Protein AF-A0A656GNF6-F1 (afdb_monomer_lite)

Foldseek 3Di:
DDDPPDPPVVLLVLLLQLLLCVVPDDLVVSCVVSVHDSVSSVVSVVDDRPDPSPPDPPPPQKFDAQDALVVLLVVQLVQQQDLLGDECVRSVVSLCNHQIWHQDPQDRDTDGNDDPVRVVVSVVSNQVVQVVVVTGGHYDYPQADSVCRPVSVVVVVVVVVVVLVVLLVVLVVVCVLPPPDDSVVSSVLSCCLVDAPPDPDGNVVSVVVVVVVVVVCCPDPVCVVDPDDPVSVVVNVVPPPPDPPDDPPCPVVVVVSD

Sequence (258 aa):
MTTNAINPLADLNLLVQAHAMKNTHSQRQIAASLGVSRQRVAKLLAIDCPVPADTFDDITHEVKPTLSRALGVHRITELATRPQGVKFREYKSVLGDVFGFVRSNDFNGLELNMQEPDHRSIKHDVRRRAVREGKRALFVPDWMDTNQPVECNQAMLEAAQAAFDAIEAAAFAFCDQYPGTQFKSVLREITALAVPGMTPEPTINRCRRNKATAKQLGNSVLYVANGPTALERASQDRIRVKWPETGPVDSELSALCV

Organism: NCBI:txid629261

pLDDT: mean 79.16, std 19.38, range [27.55, 98.06]

Secondary structure (DSSP, 8-state):
-------HHHHHHHHHHHHHTTTTS-HHHHHHHHTS-HHHHHHHHTSPPSS-GGG-----SEEPP-S-HHHHHHHHHHHHTSTT-EEHHHHHHHHHHHH-EEE-SSSSSEEES--HHHHHHHHHHHHHHHHHTT----EE-TTS-SSSHHHHHHHHHHHHHHHHHHHHHHHHHHHHHSTT--HHHHHHHHHHHHSTTSSSS-HHHHHHHHHHHHHHHHT-HHHHHHPPPHHHHHHHHTT-----SS-S-TTTTTTS--

Radius of gyration: 27.79 Å; chains: 1; bounding box: 66×53×69 Å

Structure (mmCIF, N/CA/C/O backbone):
data_AF-A0A656GNF6-F1
#
_entry.id   AF-A0A656GNF6-F1
#
loop_
_atom_site.group_PDB
_atom_site.id
_atom_site.type_symbol
_atom_site.label_atom_id
_atom_site.label_alt_id
_atom_site.label_comp_id
_atom_site.label_asym_id
_atom_site.label_entity_id
_atom_site.label_seq_id
_atom_site.pdbx_PDB_ins_code
_atom_site.Cartn_x
_atom_site.Cartn_y
_atom_site.Cartn_z
_atom_site.occupancy
_atom_site.B_iso_or_equiv
_atom_site.auth_seq_id
_atom_site.auth_comp_id
_atom_site.auth_asym_id
_atom_site.auth_atom_id
_atom_site.pdbx_PDB_model_num
ATOM 1 N N . MET A 1 1 ? 25.847 20.791 32.683 1.00 37.66 1 MET A N 1
ATOM 2 C CA . MET A 1 1 ? 25.360 19.527 32.099 1.00 37.66 1 MET A CA 1
ATOM 3 C C . MET A 1 1 ? 24.019 19.800 31.442 1.00 37.66 1 MET A C 1
ATOM 5 O O . MET A 1 1 ? 23.043 19.979 32.151 1.00 37.66 1 MET A O 1
ATOM 9 N N . THR A 1 2 ? 23.985 19.905 30.115 1.00 27.55 2 THR A N 1
ATOM 10 C CA . THR A 1 2 ? 22.745 19.964 29.327 1.00 27.55 2 THR A CA 1
ATOM 11 C C . THR A 1 2 ? 22.978 19.174 28.045 1.00 27.55 2 THR A C 1
ATOM 13 O O . THR A 1 2 ? 23.636 19.616 27.108 1.00 27.55 2 THR A O 1
ATOM 16 N N . THR A 1 3 ? 22.499 17.938 28.073 1.00 39.31 3 THR A N 1
ATOM 17 C CA . THR A 1 3 ? 22.467 16.976 26.979 1.00 39.31 3 THR A CA 1
ATOM 18 C C . THR A 1 3 ? 21.338 17.339 26.021 1.00 39.31 3 THR A C 1
ATOM 20 O O . THR A 1 3 ? 20.192 16.970 26.250 1.00 39.31 3 THR A O 1
ATOM 23 N N . ASN A 1 4 ? 21.659 18.035 24.932 1.00 34.62 4 ASN A N 1
ATOM 24 C CA . ASN A 1 4 ? 20.836 18.010 23.723 1.00 34.62 4 ASN A CA 1
ATOM 25 C C . ASN A 1 4 ? 21.469 16.994 22.774 1.00 34.62 4 ASN A C 1
ATOM 27 O O . ASN A 1 4 ? 22.224 17.360 21.877 1.00 34.62 4 ASN A O 1
ATOM 31 N N . ALA A 1 5 ? 21.208 15.708 23.018 1.00 40.25 5 ALA A N 1
ATOM 32 C CA . ALA A 1 5 ? 21.497 14.652 22.054 1.00 40.25 5 ALA A CA 1
ATOM 33 C C . ALA A 1 5 ? 20.479 14.768 20.910 1.00 40.25 5 ALA A C 1
ATOM 35 O O . ALA A 1 5 ? 19.479 14.059 20.850 1.00 40.25 5 ALA A O 1
ATOM 36 N N . ILE A 1 6 ? 20.704 15.760 20.052 1.00 51.62 6 ILE A N 1
ATOM 37 C CA . ILE A 1 6 ? 20.025 15.911 18.773 1.00 51.62 6 ILE A CA 1
ATOM 38 C C . ILE A 1 6 ? 20.581 14.793 17.895 1.00 51.62 6 ILE A C 1
ATOM 40 O O . ILE A 1 6 ? 21.792 14.694 17.737 1.00 51.62 6 ILE A O 1
ATOM 44 N N . ASN A 1 7 ? 19.688 13.920 17.431 1.00 54.88 7 ASN A N 1
ATOM 45 C CA . ASN A 1 7 ? 19.895 12.826 16.483 1.00 54.88 7 ASN A CA 1
ATOM 46 C C . ASN A 1 7 ? 21.350 12.693 15.948 1.00 54.88 7 ASN A C 1
ATOM 48 O O . ASN A 1 7 ? 21.746 13.474 15.079 1.00 54.88 7 ASN A O 1
ATOM 52 N N . PRO A 1 8 ? 22.145 11.712 16.422 1.00 60.25 8 PRO A N 1
ATOM 53 C CA . PRO A 1 8 ? 23.569 11.603 16.087 1.00 60.25 8 PRO A CA 1
ATOM 54 C C . PRO A 1 8 ? 23.823 11.430 14.582 1.00 60.25 8 PRO A C 1
ATOM 56 O O . PRO A 1 8 ? 24.864 11.849 14.080 1.00 60.25 8 PRO A O 1
ATOM 59 N N . LEU A 1 9 ? 22.854 10.879 13.844 1.00 58.03 9 LEU A N 1
ATOM 60 C CA . LEU A 1 9 ? 22.913 10.771 12.386 1.00 58.03 9 LEU A CA 1
ATOM 61 C C . LEU A 1 9 ? 22.697 12.126 11.700 1.00 58.03 9 LEU A C 1
ATOM 63 O O . LEU A 1 9 ? 23.332 12.405 10.687 1.00 58.03 9 LEU A O 1
ATOM 67 N N . ALA A 1 10 ? 21.839 12.986 12.256 1.00 60.66 10 ALA A N 1
ATOM 68 C CA . ALA A 1 10 ? 21.626 14.336 11.737 1.00 60.66 10 ALA A CA 1
ATOM 69 C C . ALA A 1 10 ? 22.865 15.220 11.948 1.00 60.66 10 ALA A C 1
ATOM 71 O O . ALA A 1 10 ? 23.256 15.954 11.042 1.00 60.66 10 ALA A O 1
ATOM 72 N N . ASP A 1 11 ? 23.518 15.104 13.108 1.00 72.12 11 ASP A N 1
ATOM 73 C CA . ASP A 1 11 ? 24.760 15.826 13.404 1.00 72.12 11 ASP A CA 1
ATOM 74 C C . ASP A 1 11 ? 25.934 15.346 12.533 1.00 72.12 11 ASP A C 1
ATOM 76 O O . ASP A 1 11 ? 26.710 16.173 12.046 1.00 72.12 11 ASP A O 1
ATOM 80 N N . LEU A 1 12 ? 26.029 14.038 12.262 1.00 74.06 12 LEU A N 1
ATOM 81 C CA . LEU A 1 12 ? 27.006 13.488 11.317 1.00 74.06 12 LEU A CA 1
ATOM 82 C C . LEU A 1 12 ? 26.746 13.976 9.884 1.00 74.06 12 LEU A C 1
ATOM 84 O O . LEU A 1 12 ? 27.680 14.378 9.195 1.00 74.06 12 LEU A O 1
ATOM 88 N N . ASN A 1 13 ? 25.487 13.999 9.443 1.00 75.88 13 ASN A N 1
ATOM 89 C CA . ASN A 1 13 ? 25.123 14.462 8.104 1.00 75.88 13 ASN A CA 1
ATOM 90 C C . ASN A 1 13 ? 25.458 15.955 7.910 1.00 75.88 13 ASN A C 1
ATOM 92 O O . ASN A 1 13 ? 26.059 16.338 6.909 1.00 75.88 13 ASN A O 1
ATOM 96 N N . LEU A 1 14 ? 25.164 16.795 8.909 1.00 81.50 14 LEU A N 1
ATOM 97 C CA . LEU A 1 14 ? 25.537 18.214 8.898 1.00 81.50 14 LEU A CA 1
ATOM 98 C C . LEU A 1 14 ? 27.055 18.423 8.858 1.00 81.50 14 LEU A C 1
ATOM 100 O O . LEU A 1 14 ? 27.531 19.330 8.175 1.00 81.50 14 LEU A O 1
ATOM 104 N N . LEU A 1 15 ? 27.814 17.599 9.585 1.00 82.19 15 LEU A N 1
ATOM 105 C CA . LEU A 1 15 ? 29.273 17.631 9.573 1.00 82.19 15 LEU A CA 1
ATOM 106 C C . LEU A 1 15 ? 29.822 17.302 8.181 1.00 82.19 15 LEU A C 1
ATOM 108 O O . LEU A 1 15 ? 30.631 18.063 7.650 1.00 82.19 15 LEU A O 1
ATOM 112 N N . VAL A 1 16 ? 29.342 16.215 7.574 1.00 77.81 16 VAL A N 1
ATOM 113 C CA . VAL A 1 16 ? 29.770 15.768 6.240 1.00 77.81 16 VAL A CA 1
ATOM 114 C C . VAL A 1 16 ? 29.443 16.823 5.179 1.00 77.81 16 VAL A C 1
ATOM 116 O O . VAL A 1 16 ? 30.327 17.229 4.425 1.00 77.81 16 VAL A O 1
ATOM 119 N N . GLN A 1 17 ? 28.214 17.350 5.162 1.00 78.44 17 GLN A N 1
ATOM 120 C CA . GLN A 1 17 ? 27.810 18.380 4.197 1.00 78.44 17 GLN A CA 1
ATOM 121 C C . GLN A 1 17 ? 28.597 19.691 4.362 1.00 78.44 17 GLN A C 1
ATOM 123 O O . GLN A 1 17 ? 28.954 20.332 3.372 1.00 78.44 17 GLN A O 1
ATOM 128 N N . ALA A 1 18 ? 28.909 20.099 5.599 1.00 83.19 18 ALA A N 1
ATOM 129 C CA . ALA A 1 18 ? 29.723 21.288 5.845 1.00 83.19 18 ALA A CA 1
ATOM 130 C C . ALA A 1 18 ? 31.146 21.137 5.280 1.00 83.19 18 ALA A C 1
ATOM 132 O O . ALA A 1 18 ? 31.663 22.086 4.687 1.00 83.19 18 ALA A O 1
ATOM 133 N N . HIS A 1 19 ? 31.764 19.959 5.425 1.00 82.38 19 HIS A N 1
ATOM 134 C CA . HIS A 1 19 ? 33.093 19.680 4.866 1.00 82.38 19 HIS A CA 1
ATOM 135 C C . HIS A 1 19 ? 33.091 19.573 3.339 1.00 82.38 19 HIS A C 1
ATOM 137 O O . HIS A 1 19 ? 34.007 20.109 2.718 1.00 82.38 19 HIS A O 1
ATOM 143 N N . ALA A 1 20 ? 32.047 19.005 2.727 1.00 79.62 20 ALA A N 1
ATOM 144 C CA . ALA A 1 20 ? 31.902 18.952 1.266 1.00 79.62 20 ALA A CA 1
ATOM 145 C C . ALA A 1 20 ? 31.877 20.355 0.621 1.00 79.62 20 ALA A C 1
ATOM 147 O O . ALA A 1 20 ? 32.445 20.582 -0.445 1.00 79.62 20 ALA A O 1
ATOM 148 N N . MET A 1 21 ? 31.279 21.341 1.299 1.00 79.69 21 MET A N 1
ATOM 149 C CA . MET A 1 21 ? 31.200 22.723 0.808 1.00 79.69 21 MET A CA 1
ATOM 150 C C . MET A 1 21 ? 32.376 23.617 1.231 1.00 79.69 21 MET A C 1
ATOM 152 O O . MET A 1 21 ? 32.468 24.759 0.776 1.00 79.69 21 MET A O 1
ATOM 156 N N . LYS A 1 22 ? 33.286 23.135 2.091 1.00 82.06 22 LYS A N 1
ATOM 157 C CA . LYS A 1 22 ? 34.364 23.937 2.704 1.00 82.06 22 LYS A CA 1
ATOM 158 C C . LYS A 1 22 ? 35.283 24.606 1.678 1.00 82.06 22 LYS A C 1
ATOM 160 O O . LYS A 1 22 ? 35.759 25.712 1.920 1.00 82.06 22 LYS A O 1
ATOM 165 N N . ASN A 1 23 ? 35.523 23.938 0.550 1.00 78.19 23 ASN A N 1
ATOM 166 C CA . ASN A 1 23 ? 36.455 24.397 -0.483 1.00 78.19 23 ASN A CA 1
ATOM 167 C C . ASN A 1 23 ? 35.798 25.318 -1.525 1.00 78.19 23 ASN A C 1
ATOM 169 O O . ASN A 1 23 ? 36.501 25.996 -2.268 1.00 78.19 23 ASN A O 1
ATOM 173 N N . THR A 1 24 ? 34.463 25.355 -1.580 1.00 77.50 24 THR A N 1
ATOM 174 C CA . THR A 1 24 ? 33.696 26.084 -2.605 1.00 77.50 24 THR A CA 1
ATOM 175 C C . THR A 1 24 ? 32.893 27.257 -2.040 1.00 77.50 24 THR A C 1
ATOM 177 O O . THR A 1 24 ? 32.614 28.207 -2.767 1.00 77.50 24 THR A O 1
ATOM 180 N N . HIS A 1 25 ? 32.547 27.237 -0.749 1.00 83.88 25 HIS A N 1
ATOM 181 C CA . HIS A 1 25 ? 31.666 28.221 -0.121 1.00 83.88 25 HIS A CA 1
ATOM 182 C C . HIS A 1 25 ? 32.280 28.833 1.144 1.00 83.88 25 HIS A C 1
ATOM 184 O O . HIS A 1 25 ? 32.940 28.172 1.943 1.00 83.88 25 HIS A O 1
ATOM 190 N N . SER A 1 26 ? 31.994 30.115 1.392 1.00 87.88 26 SER A N 1
ATOM 191 C CA . SER A 1 26 ? 32.311 30.746 2.679 1.00 87.88 26 SER A CA 1
ATOM 192 C C . SER A 1 26 ? 31.427 30.188 3.802 1.00 87.88 26 SER A C 1
ATOM 194 O O . SER A 1 26 ? 30.281 29.802 3.575 1.00 87.88 26 SER A O 1
ATOM 196 N N . GLN A 1 27 ? 31.887 30.244 5.057 1.00 86.00 27 GLN A N 1
ATOM 197 C CA . GLN A 1 27 ? 31.100 29.790 6.221 1.00 86.00 27 GLN A CA 1
ATOM 198 C C . GLN A 1 27 ? 29.699 30.421 6.308 1.00 86.00 27 GLN A C 1
ATOM 200 O O . GLN A 1 27 ? 28.777 29.812 6.844 1.00 86.00 27 GLN A O 1
ATOM 205 N N . ARG A 1 28 ? 29.535 31.652 5.805 1.00 84.44 28 ARG A N 1
ATOM 206 C CA . ARG A 1 28 ? 28.238 32.338 5.755 1.00 84.44 28 ARG A CA 1
ATOM 207 C C . ARG A 1 28 ? 27.313 31.726 4.701 1.00 84.44 28 ARG A C 1
ATOM 209 O O . ARG A 1 28 ? 26.123 31.606 4.962 1.00 84.44 28 ARG A O 1
ATOM 216 N N . GLN A 1 29 ? 27.852 31.345 3.546 1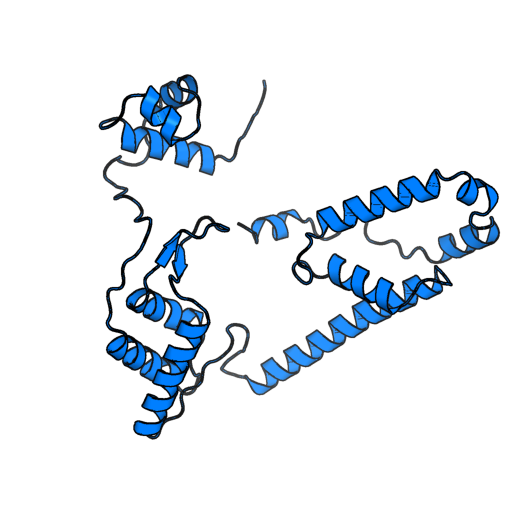.00 82.44 29 GLN A N 1
ATOM 217 C CA . GLN A 1 29 ? 27.095 30.666 2.493 1.00 82.44 29 GLN A CA 1
ATOM 218 C C . GLN A 1 29 ? 26.726 29.241 2.918 1.00 82.44 29 GLN A C 1
ATOM 220 O O . GLN A 1 29 ? 25.571 28.864 2.787 1.00 82.44 29 GLN A O 1
ATOM 225 N N . ILE A 1 30 ? 27.649 28.507 3.549 1.00 84.12 30 ILE A N 1
ATOM 226 C CA . ILE A 1 30 ? 27.382 27.168 4.103 1.00 84.12 30 ILE A CA 1
ATOM 227 C C . ILE A 1 30 ? 26.262 27.219 5.153 1.00 84.12 30 ILE A C 1
ATOM 229 O O . ILE A 1 30 ? 25.345 26.403 5.131 1.00 84.12 30 ILE A O 1
ATOM 233 N N . ALA A 1 31 ? 26.302 28.206 6.054 1.00 85.06 31 ALA A N 1
ATOM 234 C CA . ALA A 1 31 ? 25.268 28.411 7.069 1.00 85.06 31 ALA A CA 1
ATOM 235 C C . ALA A 1 31 ? 23.877 28.642 6.450 1.00 85.06 31 ALA A C 1
ATOM 237 O O . ALA A 1 31 ? 22.889 28.099 6.941 1.00 85.06 31 ALA A O 1
ATOM 238 N N . ALA A 1 32 ? 23.811 29.414 5.360 1.00 84.06 32 ALA A N 1
ATOM 239 C CA . ALA A 1 32 ? 22.572 29.666 4.634 1.00 84.06 32 ALA A CA 1
ATOM 240 C C . ALA A 1 32 ? 22.048 28.405 3.926 1.00 84.06 32 ALA A C 1
ATOM 242 O O . ALA A 1 32 ? 20.865 28.107 4.051 1.00 84.06 32 ALA A O 1
ATOM 243 N N . SER A 1 33 ? 22.919 27.642 3.256 1.00 81.12 33 SER A N 1
ATOM 244 C CA . SER A 1 33 ? 22.539 26.410 2.548 1.00 81.12 33 SER A CA 1
ATOM 245 C C . SER A 1 33 ? 22.070 25.296 3.489 1.00 81.12 33 SER A C 1
ATOM 247 O O . SER A 1 33 ? 21.146 24.562 3.159 1.00 81.12 33 SER A O 1
ATOM 249 N N . LEU A 1 34 ? 22.680 25.181 4.673 1.00 81.25 34 LEU A N 1
ATOM 250 C CA . LEU A 1 34 ? 22.360 24.143 5.662 1.00 81.25 34 LEU A CA 1
ATOM 251 C C . LEU A 1 34 ? 21.276 24.552 6.671 1.00 81.25 34 LEU A C 1
ATOM 253 O O . LEU A 1 34 ? 20.891 23.741 7.510 1.00 81.25 34 LEU A O 1
ATOM 257 N N . GLY A 1 35 ? 20.818 25.808 6.654 1.00 83.62 35 GLY A N 1
ATOM 258 C CA . GLY A 1 35 ? 19.839 26.312 7.623 1.00 83.62 35 GLY A CA 1
ATOM 259 C C . GLY A 1 35 ? 20.343 26.331 9.075 1.00 83.62 35 GLY A C 1
ATOM 260 O O . GLY A 1 35 ? 19.543 26.257 10.007 1.00 83.62 35 GLY A O 1
ATOM 261 N N . VAL A 1 36 ? 21.661 26.425 9.294 1.00 86.81 36 VAL A N 1
ATOM 262 C CA . VAL A 1 36 ? 22.286 26.424 10.632 1.00 86.81 36 VAL A CA 1
ATOM 263 C C . VAL A 1 36 ? 23.047 27.719 10.911 1.00 86.81 36 VAL A C 1
ATOM 265 O O . VAL A 1 36 ? 23.397 28.476 10.011 1.00 86.81 36 VAL A O 1
ATOM 268 N N . SER A 1 37 ? 23.345 27.998 12.183 1.00 86.94 37 SER A N 1
ATOM 269 C CA . SER A 1 37 ? 24.097 29.203 12.545 1.00 86.94 37 SER A CA 1
ATOM 270 C C . SER A 1 37 ? 25.559 29.133 12.084 1.00 86.94 37 SER A C 1
ATOM 272 O O . SER A 1 37 ? 26.197 28.079 12.112 1.00 86.94 37 SER A O 1
ATOM 274 N N . ARG A 1 38 ? 26.151 30.287 11.749 1.00 86.44 38 ARG A N 1
ATOM 275 C CA . ARG A 1 38 ? 27.577 30.386 11.379 1.00 86.44 38 ARG A CA 1
ATOM 276 C C . ARG A 1 38 ? 28.508 29.815 12.457 1.00 86.44 38 ARG A C 1
ATOM 278 O O . ARG A 1 38 ? 29.514 29.190 12.136 1.00 86.44 38 ARG A O 1
ATOM 285 N N . GLN A 1 39 ? 28.166 30.001 13.734 1.00 84.75 39 GLN A N 1
ATOM 286 C CA . GLN A 1 39 ? 28.922 29.432 14.854 1.00 84.75 39 GLN A CA 1
ATOM 287 C C . GLN A 1 39 ? 28.864 27.898 14.874 1.00 84.75 39 GLN A C 1
ATOM 289 O O . GLN A 1 39 ? 29.851 27.260 15.233 1.00 84.75 39 GLN A O 1
ATOM 294 N N . ARG A 1 40 ? 27.736 27.294 14.473 1.00 83.12 40 ARG A N 1
ATOM 295 C CA . ARG A 1 40 ? 27.612 25.836 14.345 1.00 83.12 40 ARG A CA 1
ATOM 296 C C . ARG A 1 40 ? 28.468 25.316 13.193 1.00 83.12 40 ARG A C 1
ATOM 298 O O . ARG A 1 40 ? 29.200 24.361 13.409 1.00 83.12 40 ARG A O 1
ATOM 305 N N . VAL A 1 41 ? 28.475 25.990 12.041 1.00 85.31 41 VAL A N 1
ATOM 306 C CA . VAL A 1 41 ? 29.365 25.648 10.911 1.00 85.31 41 VAL A CA 1
ATOM 307 C C . VAL A 1 41 ? 30.837 25.708 11.319 1.00 85.31 41 VAL A C 1
ATOM 309 O O . VAL A 1 41 ? 31.585 24.779 11.039 1.00 85.31 41 VAL A O 1
ATOM 312 N N . ALA A 1 42 ? 31.256 26.756 12.037 1.00 86.19 42 ALA A N 1
ATOM 313 C CA . ALA A 1 42 ? 32.634 26.874 12.518 1.00 86.19 42 ALA A CA 1
ATOM 314 C C . ALA A 1 42 ? 33.035 25.712 13.445 1.00 86.19 42 ALA A C 1
ATOM 316 O O . ALA A 1 42 ? 34.150 25.211 13.345 1.00 86.19 42 ALA A O 1
ATOM 317 N N . LYS A 1 43 ? 32.116 25.250 14.306 1.00 87.00 43 LYS A N 1
ATOM 318 C CA . LYS A 1 43 ? 32.334 24.067 15.152 1.00 87.00 43 LYS A CA 1
ATOM 319 C C . LYS A 1 43 ? 32.414 22.773 14.339 1.00 87.00 43 LYS A C 1
ATOM 321 O O . LYS A 1 43 ? 33.243 21.936 14.658 1.00 87.00 43 LYS A O 1
ATOM 326 N N . LEU A 1 44 ? 31.586 22.615 13.305 1.00 84.19 44 LEU A N 1
ATOM 327 C CA . LEU A 1 44 ? 31.584 21.424 12.445 1.00 84.19 44 LEU A CA 1
ATOM 328 C C . LEU A 1 44 ? 32.866 21.318 11.607 1.00 84.19 44 LEU A C 1
ATOM 330 O O . LEU A 1 44 ? 33.449 20.246 11.519 1.00 84.19 44 LEU A O 1
ATOM 334 N N . LEU A 1 45 ? 33.350 22.436 11.058 1.00 84.75 45 LEU A N 1
ATOM 335 C CA . LEU A 1 45 ? 34.583 22.481 10.259 1.00 84.75 45 LEU A CA 1
ATOM 336 C C . LEU A 1 45 ? 35.870 22.313 11.081 1.00 84.75 45 LEU A C 1
ATOM 338 O O . LEU A 1 45 ? 36.928 22.082 10.497 1.00 84.75 45 LEU A O 1
ATOM 342 N N . ALA A 1 46 ? 35.788 22.475 12.405 1.00 85.19 46 ALA A N 1
ATOM 343 C CA . ALA A 1 46 ? 36.893 22.244 13.332 1.00 85.19 46 ALA A CA 1
ATOM 344 C C . ALA A 1 46 ? 37.044 20.765 13.728 1.00 85.19 46 ALA A C 1
ATOM 346 O O . ALA A 1 46 ? 38.065 20.394 14.296 1.00 85.19 46 ALA A O 1
ATOM 347 N N . ILE A 1 47 ? 36.027 19.941 13.462 1.00 83.75 47 ILE A N 1
ATOM 348 C CA . ILE A 1 47 ? 36.061 18.495 13.680 1.00 83.75 47 ILE A CA 1
ATOM 349 C C . ILE A 1 47 ? 36.525 17.852 12.374 1.00 83.75 47 ILE A C 1
ATOM 351 O O . ILE A 1 47 ? 35.981 18.181 11.322 1.00 83.75 47 ILE A O 1
ATOM 355 N N . ASP A 1 48 ? 37.496 16.943 12.422 1.00 75.69 48 ASP A N 1
ATOM 356 C CA . ASP A 1 48 ? 37.925 16.208 11.230 1.00 75.69 48 ASP A CA 1
ATOM 357 C C . ASP A 1 48 ? 36.791 15.326 10.697 1.00 75.69 48 ASP A C 1
ATOM 359 O O . ASP A 1 48 ? 36.104 14.633 11.453 1.00 75.69 48 ASP A O 1
ATOM 363 N N . CYS A 1 49 ? 36.568 15.373 9.381 1.00 68.12 49 CYS A N 1
ATOM 364 C CA . CYS A 1 49 ? 35.521 14.579 8.754 1.00 68.12 49 CYS A CA 1
ATOM 365 C C . CYS A 1 49 ? 35.943 13.104 8.711 1.00 68.12 49 CYS A C 1
ATOM 367 O O . CYS A 1 49 ? 36.976 12.798 8.115 1.00 68.12 49 CYS A O 1
ATOM 369 N N . PRO A 1 50 ? 35.157 12.172 9.286 1.00 67.94 50 PRO A N 1
ATOM 370 C CA . PRO A 1 50 ? 35.490 10.747 9.276 1.00 67.94 50 PRO A CA 1
ATOM 371 C C . PRO A 1 50 ? 35.352 10.109 7.883 1.00 67.94 50 PRO A C 1
ATOM 373 O O . PRO A 1 50 ? 35.683 8.938 7.717 1.00 67.94 50 PRO A O 1
ATOM 376 N N . VAL A 1 51 ? 34.859 10.859 6.889 1.00 62.56 51 VAL A N 1
ATOM 377 C CA . VAL A 1 51 ? 34.682 10.413 5.504 1.00 62.56 51 VAL A CA 1
ATOM 378 C C . VAL A 1 51 ? 35.392 11.401 4.565 1.00 62.56 51 VAL A C 1
ATOM 380 O O . VAL A 1 51 ? 35.218 12.610 4.749 1.00 62.56 51 VAL A O 1
ATOM 383 N N . PRO A 1 52 ? 36.185 10.944 3.575 1.00 58.75 52 PRO A N 1
ATOM 384 C CA . PRO A 1 52 ? 36.853 11.837 2.630 1.00 58.75 52 PRO A CA 1
ATOM 385 C C . PRO A 1 52 ? 35.827 12.698 1.881 1.00 58.75 52 PRO A C 1
ATOM 387 O O . PRO A 1 52 ? 34.813 12.180 1.404 1.00 58.75 52 PRO A O 1
ATOM 390 N N . ALA A 1 53 ? 36.086 14.005 1.773 1.00 50.22 53 ALA A N 1
ATOM 391 C CA . ALA A 1 53 ? 35.173 14.971 1.146 1.00 50.22 53 ALA A CA 1
ATOM 392 C C . ALA A 1 53 ? 34.872 14.648 -0.332 1.00 50.22 53 ALA A C 1
ATOM 394 O O . ALA A 1 53 ? 33.825 15.037 -0.838 1.00 50.22 53 ALA A O 1
ATOM 395 N N . ASP A 1 54 ? 35.745 13.871 -0.975 1.00 49.81 54 ASP A N 1
ATOM 396 C CA . ASP A 1 54 ? 35.666 13.501 -2.391 1.00 49.81 54 ASP A CA 1
ATOM 397 C C . ASP A 1 54 ? 34.846 12.214 -2.636 1.00 49.81 54 ASP A C 1
ATOM 399 O O . ASP A 1 54 ? 34.740 11.752 -3.766 1.00 49.81 54 ASP A O 1
ATOM 403 N N . THR A 1 55 ? 34.285 11.599 -1.584 1.00 46.12 55 THR A N 1
ATOM 404 C CA . THR A 1 55 ? 33.570 10.303 -1.685 1.00 46.12 55 THR A CA 1
ATOM 405 C C . THR A 1 55 ? 32.062 10.438 -1.884 1.00 46.12 55 THR A C 1
ATOM 407 O O . THR A 1 55 ? 31.381 9.438 -2.099 1.00 46.12 55 THR A O 1
ATOM 410 N N . PHE A 1 56 ? 31.527 11.654 -1.798 1.00 46.78 56 PHE A N 1
ATOM 411 C CA . PHE A 1 56 ? 30.134 11.929 -2.121 1.00 46.78 56 PHE A CA 1
ATOM 412 C C . PHE A 1 56 ? 30.109 12.841 -3.336 1.00 46.78 56 PHE A C 1
ATOM 414 O O . PHE A 1 56 ? 29.954 14.055 -3.211 1.00 46.78 56 PHE A O 1
ATOM 421 N N . ASP A 1 57 ? 30.249 12.230 -4.515 1.00 42.12 57 ASP A N 1
ATOM 422 C CA . ASP A 1 57 ? 29.542 12.753 -5.677 1.00 42.12 57 ASP A CA 1
ATOM 423 C C . ASP A 1 57 ? 28.117 13.040 -5.210 1.00 42.12 57 ASP A C 1
ATOM 425 O O . ASP A 1 57 ? 27.467 12.169 -4.621 1.00 42.12 57 ASP A O 1
ATOM 429 N N . ASP A 1 58 ? 27.723 14.300 -5.375 1.00 44.94 58 ASP A N 1
ATOM 430 C CA . ASP A 1 58 ? 26.386 14.845 -5.188 1.00 44.94 58 ASP A CA 1
ATOM 431 C C . ASP A 1 58 ? 25.373 13.704 -5.319 1.00 44.94 58 ASP A C 1
ATOM 433 O O . ASP A 1 58 ? 25.241 13.148 -6.413 1.00 44.94 58 ASP A O 1
ATOM 437 N N . ILE A 1 59 ? 24.760 13.249 -4.209 1.00 48.56 59 ILE A N 1
ATOM 438 C CA . ILE A 1 59 ? 23.735 12.198 -4.276 1.00 48.56 59 ILE A CA 1
ATOM 439 C C . ILE A 1 59 ? 22.676 12.794 -5.178 1.00 48.56 59 ILE A C 1
ATOM 441 O O . ILE A 1 59 ? 21.921 13.668 -4.751 1.00 48.56 59 ILE A O 1
ATOM 445 N N . THR A 1 60 ? 22.715 12.390 -6.445 1.00 52.56 60 THR A N 1
ATOM 446 C CA . THR A 1 60 ? 22.043 13.096 -7.519 1.00 52.56 60 THR A CA 1
ATOM 447 C C . THR A 1 60 ? 20.597 13.233 -7.104 1.00 52.56 60 THR A C 1
ATOM 449 O O . THR A 1 60 ? 19.928 12.225 -6.867 1.00 52.56 60 THR A O 1
ATOM 452 N N . HIS A 1 61 ? 20.135 14.478 -6.979 1.00 61.59 61 HIS A N 1
ATOM 453 C CA . HIS A 1 61 ? 18.764 14.797 -6.584 1.00 61.59 61 HIS A CA 1
ATOM 454 C C . HIS A 1 61 ? 17.725 14.071 -7.452 1.00 61.59 61 HIS A C 1
ATOM 456 O O . HIS A 1 61 ? 16.580 13.892 -7.037 1.00 61.59 61 HIS A O 1
ATOM 462 N N . GLU A 1 62 ? 18.150 13.635 -8.640 1.00 71.06 62 GLU A N 1
ATOM 463 C CA . GLU A 1 62 ? 17.368 12.911 -9.617 1.00 71.06 62 GLU A CA 1
ATOM 464 C C . GLU A 1 62 ? 18.241 11.862 -10.317 1.00 71.06 62 GLU A C 1
ATOM 466 O O . GLU A 1 62 ? 19.349 12.153 -10.772 1.00 71.06 62 GLU A O 1
ATOM 471 N N . VAL A 1 63 ? 17.723 10.645 -10.458 1.00 82.88 63 VAL A N 1
ATOM 472 C CA . VAL A 1 63 ? 18.305 9.623 -11.334 1.00 82.88 63 VAL A CA 1
ATOM 473 C C . VAL A 1 63 ? 17.600 9.736 -12.675 1.00 82.88 63 VAL A C 1
ATOM 475 O O . VAL A 1 63 ? 16.386 9.558 -12.753 1.00 82.88 63 VAL A O 1
ATOM 478 N N . LYS A 1 64 ? 18.340 10.046 -13.740 1.00 87.62 64 LYS A N 1
ATOM 479 C CA . LYS A 1 64 ? 17.759 10.197 -15.080 1.00 87.62 64 LYS A CA 1
ATOM 480 C C . LYS A 1 64 ? 17.408 8.836 -15.700 1.00 87.62 64 LYS A C 1
ATOM 482 O O . LYS A 1 64 ? 18.106 7.860 -15.428 1.00 87.62 64 LYS A O 1
ATOM 487 N N . PRO A 1 65 ? 16.390 8.776 -16.579 1.00 90.75 65 PRO A N 1
ATOM 488 C CA . PRO A 1 65 ? 16.120 7.597 -17.393 1.00 90.75 65 PRO A CA 1
ATOM 489 C C . PRO A 1 65 ? 17.360 7.133 -18.163 1.00 90.75 65 PRO A C 1
ATOM 491 O O . PRO A 1 65 ? 18.000 7.919 -18.863 1.00 90.75 65 PRO A O 1
ATOM 494 N N . THR A 1 66 ? 17.670 5.846 -18.070 1.00 92.38 66 THR A N 1
ATOM 495 C CA . THR A 1 66 ? 18.781 5.184 -18.771 1.00 92.38 66 THR A CA 1
ATOM 496 C C . THR A 1 66 ? 18.294 4.242 -19.871 1.00 92.38 66 THR A C 1
ATOM 498 O O . THR A 1 66 ? 19.077 3.809 -20.718 1.00 92.38 66 THR A O 1
ATOM 501 N N . LEU A 1 67 ? 16.996 3.924 -19.889 1.00 92.12 67 LEU A N 1
ATOM 502 C CA . LEU A 1 67 ? 16.409 2.888 -20.725 1.00 92.12 67 LEU A CA 1
ATOM 503 C C . LEU A 1 67 ? 15.207 3.415 -21.507 1.00 92.12 67 LEU A C 1
ATOM 505 O O . LEU A 1 67 ? 14.344 4.118 -20.985 1.00 92.12 67 LEU A O 1
ATOM 509 N N . SER A 1 68 ? 15.103 3.021 -22.777 1.00 95.19 68 SER A N 1
ATOM 510 C CA . SER A 1 68 ? 13.919 3.346 -23.568 1.00 95.19 68 SER A CA 1
ATOM 511 C C . SER A 1 68 ? 12.692 2.594 -23.048 1.00 95.19 68 SER A C 1
ATOM 513 O O . SER A 1 68 ? 12.770 1.438 -22.621 1.00 95.19 68 SER A O 1
ATOM 515 N N . ARG A 1 69 ? 11.515 3.215 -23.170 1.00 94.25 69 ARG A N 1
ATOM 516 C CA . ARG A 1 69 ? 10.239 2.592 -22.792 1.00 94.25 69 ARG A CA 1
ATOM 517 C C . ARG A 1 69 ? 10.026 1.230 -23.461 1.00 94.25 69 ARG A C 1
ATOM 519 O O . ARG A 1 69 ? 9.557 0.301 -22.813 1.00 94.25 69 ARG A O 1
ATOM 526 N N . ALA A 1 70 ? 10.381 1.094 -24.741 1.00 95.31 70 ALA A N 1
ATOM 527 C CA . ALA A 1 70 ? 10.220 -0.157 -25.486 1.00 95.31 70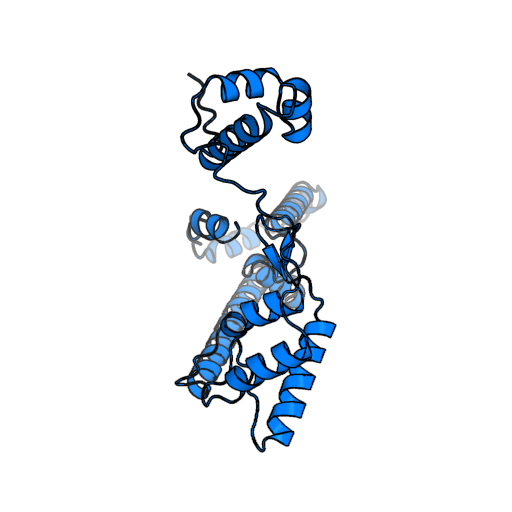 ALA A CA 1
ATOM 528 C C . ALA A 1 70 ? 11.054 -1.302 -24.887 1.00 95.31 70 ALA A C 1
ATOM 530 O O . ALA A 1 70 ? 10.559 -2.424 -24.747 1.00 95.31 70 ALA A O 1
ATOM 531 N N . LEU A 1 71 ? 12.295 -1.010 -24.487 1.00 96.06 71 LEU A N 1
ATOM 532 C CA . LEU A 1 71 ? 13.166 -1.974 -23.822 1.00 96.06 71 LEU A CA 1
ATOM 533 C C . LEU A 1 71 ? 12.698 -2.255 -22.386 1.00 96.06 71 LEU A C 1
ATOM 535 O O . LEU A 1 71 ? 12.789 -3.388 -21.920 1.00 96.06 71 LEU A O 1
ATOM 539 N N . GLY A 1 72 ? 12.119 -1.263 -21.709 1.00 96.25 72 GLY A N 1
ATOM 540 C CA . GLY A 1 72 ? 11.514 -1.435 -20.387 1.00 96.25 72 GLY A CA 1
ATOM 541 C C . GLY A 1 72 ? 10.336 -2.395 -20.431 1.00 96.25 72 GLY A C 1
ATOM 542 O O . GLY A 1 72 ? 10.288 -3.362 -19.676 1.00 96.25 72 GLY A O 1
ATOM 543 N N . VAL A 1 73 ? 9.433 -2.199 -21.394 1.00 97.56 73 VAL A N 1
ATOM 544 C CA . VAL A 1 73 ? 8.322 -3.121 -21.659 1.00 97.56 73 VAL A CA 1
ATOM 545 C C . VAL A 1 73 ? 8.838 -4.529 -21.941 1.00 97.56 73 VAL A C 1
ATOM 547 O O . VAL A 1 73 ? 8.277 -5.484 -21.412 1.00 97.56 73 VAL A O 1
ATOM 550 N N . HIS A 1 74 ? 9.908 -4.681 -22.726 1.00 97.69 74 HIS A N 1
ATOM 551 C CA . HIS A 1 74 ? 10.527 -5.986 -22.974 1.00 97.69 74 HIS A CA 1
ATOM 552 C C . HIS A 1 74 ? 10.977 -6.660 -21.673 1.00 97.69 74 HIS A C 1
ATOM 554 O O . HIS A 1 74 ? 10.502 -7.749 -21.358 1.00 97.69 74 HIS A O 1
ATOM 560 N N . ARG A 1 75 ? 11.827 -5.987 -20.888 1.00 97.81 75 ARG A N 1
ATOM 561 C CA . ARG A 1 75 ? 12.359 -6.515 -19.622 1.00 97.81 75 ARG A CA 1
ATOM 562 C C . ARG A 1 75 ? 11.244 -6.875 -18.642 1.00 97.81 75 ARG A C 1
ATOM 564 O O . ARG A 1 75 ? 11.242 -7.960 -18.075 1.00 97.81 75 ARG A O 1
ATOM 571 N N . ILE A 1 76 ? 10.244 -6.007 -18.482 1.00 97.62 76 ILE A N 1
ATOM 572 C CA . ILE A 1 76 ? 9.108 -6.280 -17.589 1.00 97.62 76 ILE A CA 1
ATOM 573 C C . ILE A 1 76 ? 8.271 -7.457 -18.114 1.00 97.62 76 ILE A C 1
ATOM 575 O O . ILE A 1 76 ? 7.756 -8.232 -17.314 1.00 97.62 76 ILE A O 1
ATOM 579 N N . THR A 1 77 ? 8.150 -7.638 -19.433 1.00 98.06 77 THR A N 1
ATOM 580 C CA . THR A 1 77 ? 7.436 -8.787 -20.021 1.00 98.06 77 THR A CA 1
ATOM 581 C C . THR A 1 77 ? 8.118 -10.110 -19.680 1.00 98.06 77 THR A C 1
ATOM 583 O O . THR A 1 77 ? 7.436 -11.068 -19.315 1.00 98.06 77 THR A O 1
ATOM 586 N N . GLU A 1 78 ? 9.449 -10.168 -19.721 1.00 97.12 78 GLU A N 1
ATOM 587 C CA . GLU A 1 78 ? 10.211 -11.360 -19.321 1.00 97.12 78 GLU A CA 1
ATOM 588 C C . GLU A 1 78 ? 9.984 -11.720 -17.850 1.00 97.12 78 GLU A C 1
ATOM 590 O O . GLU A 1 78 ? 9.850 -12.895 -17.517 1.00 97.12 78 GLU A O 1
ATOM 595 N N . LEU A 1 79 ? 9.892 -10.716 -16.973 1.00 97.06 79 LEU A N 1
ATOM 596 C CA . LEU A 1 79 ? 9.566 -10.928 -15.563 1.00 97.06 79 LEU A CA 1
ATOM 597 C C . LEU A 1 79 ? 8.109 -11.383 -15.391 1.00 97.06 79 LEU A C 1
ATOM 599 O O . LEU A 1 79 ? 7.832 -12.383 -14.737 1.00 97.06 79 LEU A O 1
ATOM 603 N N . ALA A 1 80 ? 7.167 -10.668 -16.005 1.00 96.75 80 ALA A N 1
ATOM 604 C CA . ALA A 1 80 ? 5.737 -10.864 -15.791 1.00 96.75 80 ALA A CA 1
ATOM 605 C C . ALA A 1 80 ? 5.193 -12.164 -16.399 1.00 96.75 80 ALA A C 1
ATOM 607 O O . ALA A 1 80 ? 4.122 -12.612 -16.001 1.00 96.75 80 ALA A O 1
ATOM 608 N N . THR A 1 81 ? 5.877 -12.755 -17.379 1.00 97.25 81 THR A N 1
ATOM 609 C CA . THR A 1 81 ? 5.444 -14.006 -18.032 1.00 97.25 81 THR A CA 1
ATOM 610 C C . THR A 1 81 ? 5.960 -15.272 -17.344 1.00 97.25 81 THR A C 1
ATOM 612 O O . THR A 1 81 ? 5.656 -16.377 -17.796 1.00 97.25 81 THR A O 1
ATOM 615 N N . ARG A 1 82 ? 6.716 -15.134 -16.248 1.00 95.50 82 ARG A N 1
ATOM 616 C CA . ARG A 1 82 ? 7.133 -16.257 -15.397 1.00 95.50 82 ARG A CA 1
ATOM 617 C C . ARG A 1 82 ? 5.920 -16.934 -14.746 1.00 95.50 82 ARG A C 1
ATOM 619 O O . ARG A 1 82 ? 4.906 -16.267 -14.535 1.00 95.50 82 ARG A O 1
ATOM 626 N N . PRO A 1 83 ? 6.029 -18.213 -14.338 1.00 92.94 83 PRO A N 1
ATOM 627 C CA . PRO A 1 83 ? 4.957 -18.901 -13.615 1.00 92.94 83 PRO A CA 1
ATOM 628 C C . PRO A 1 83 ? 4.493 -18.158 -12.352 1.00 92.94 83 PRO A C 1
ATOM 630 O O . PRO A 1 83 ? 3.299 -18.101 -12.079 1.00 92.94 83 PRO A O 1
ATOM 633 N N . GLN A 1 84 ? 5.424 -17.538 -11.621 1.00 93.56 84 GLN A N 1
ATOM 634 C CA . GLN A 1 84 ? 5.144 -16.769 -10.402 1.00 93.56 84 GLN A CA 1
ATOM 635 C C . GLN A 1 84 ? 4.612 -15.352 -10.685 1.00 93.56 84 GLN A C 1
ATOM 637 O O . GLN A 1 84 ? 4.214 -14.644 -9.762 1.00 93.56 84 GLN A O 1
ATOM 642 N N . GLY A 1 85 ? 4.614 -14.916 -11.948 1.00 94.75 85 GLY A N 1
ATOM 643 C CA . GLY A 1 85 ? 4.402 -13.523 -12.320 1.00 94.75 85 GLY A CA 1
ATOM 644 C C . GLY A 1 85 ? 5.521 -12.608 -11.823 1.00 94.75 85 GLY A C 1
ATOM 645 O O . GLY A 1 85 ? 6.650 -13.043 -11.603 1.00 94.75 85 GLY A O 1
ATOM 646 N N . VAL A 1 86 ? 5.200 -11.323 -11.672 1.00 96.38 86 VAL A N 1
ATOM 647 C CA . VAL A 1 86 ? 6.136 -10.316 -11.163 1.00 96.38 86 VAL A CA 1
ATOM 648 C C . VAL A 1 86 ? 5.491 -9.413 -10.114 1.00 96.38 86 VAL A C 1
ATOM 650 O O . VAL A 1 86 ? 4.380 -8.905 -10.308 1.00 96.38 86 VAL A O 1
ATOM 653 N N . LYS A 1 87 ? 6.210 -9.170 -9.019 1.00 95.88 87 LYS A N 1
ATOM 654 C CA . LYS A 1 87 ? 5.851 -8.210 -7.971 1.00 95.88 87 LYS A CA 1
ATOM 655 C C . LYS A 1 87 ? 6.426 -6.828 -8.239 1.00 95.88 87 LYS A C 1
ATOM 657 O O . LYS A 1 87 ? 7.445 -6.691 -8.911 1.00 95.88 87 LYS A O 1
ATOM 662 N N . PHE A 1 88 ? 5.797 -5.784 -7.695 1.00 94.44 88 PHE A N 1
ATOM 663 C CA . PHE A 1 88 ? 6.233 -4.400 -7.927 1.00 94.44 88 PHE A CA 1
ATOM 664 C C . PHE A 1 88 ? 7.696 -4.175 -7.544 1.00 94.44 88 PHE A C 1
ATOM 666 O O . PHE A 1 88 ? 8.449 -3.644 -8.358 1.00 94.44 88 PHE A O 1
ATOM 673 N N . ARG A 1 89 ? 8.131 -4.675 -6.382 1.00 93.12 89 ARG A N 1
ATOM 674 C CA . ARG A 1 89 ? 9.537 -4.599 -5.951 1.00 93.12 89 ARG A CA 1
ATOM 675 C C . ARG A 1 89 ? 10.549 -5.158 -6.959 1.00 93.12 89 ARG A C 1
ATOM 677 O O . ARG A 1 89 ? 11.666 -4.660 -7.016 1.00 93.12 89 ARG A O 1
ATOM 684 N N . GLU A 1 90 ? 10.169 -6.156 -7.759 1.00 93.56 90 GLU A N 1
ATOM 685 C CA . GLU A 1 90 ? 11.077 -6.833 -8.695 1.00 93.56 90 GLU A CA 1
ATOM 686 C C . GLU A 1 90 ? 11.309 -6.033 -9.978 1.00 93.56 90 GLU A C 1
ATOM 688 O O . GLU A 1 90 ? 12.401 -6.075 -10.537 1.00 93.56 90 GLU A O 1
ATOM 693 N N . TYR A 1 91 ? 10.298 -5.299 -10.453 1.00 95.38 91 TYR A N 1
ATOM 694 C CA . TYR A 1 91 ? 10.424 -4.474 -11.659 1.00 95.38 91 TYR A CA 1
ATOM 695 C C . TYR A 1 91 ? 10.509 -2.972 -11.370 1.00 95.38 91 TYR A C 1
ATOM 697 O O . TYR A 1 91 ? 10.617 -2.182 -12.308 1.00 95.38 91 TYR A O 1
ATOM 705 N N . LYS A 1 92 ? 10.511 -2.566 -10.093 1.00 94.06 92 LYS A N 1
ATOM 706 C CA . LYS A 1 92 ? 10.679 -1.168 -9.668 1.00 94.06 92 LYS A CA 1
ATOM 707 C C . LYS A 1 92 ? 11.970 -0.558 -10.217 1.00 94.06 92 LYS A C 1
ATOM 709 O O . LYS A 1 92 ? 11.945 0.580 -10.671 1.00 94.06 92 LYS A O 1
ATOM 714 N N . SER A 1 93 ? 13.071 -1.311 -10.225 1.00 92.31 93 SER A N 1
ATOM 715 C CA . SER A 1 93 ? 14.343 -0.864 -10.810 1.00 92.31 93 SER A CA 1
ATOM 716 C C . SER A 1 93 ? 14.221 -0.607 -12.312 1.00 92.31 93 SER A C 1
ATOM 718 O O . SER A 1 93 ? 14.654 0.434 -12.782 1.00 92.31 93 SER A O 1
ATOM 720 N N . VAL A 1 94 ? 13.532 -1.484 -13.049 1.00 95.81 94 VAL A N 1
ATOM 721 C CA . VAL A 1 94 ? 13.286 -1.305 -14.490 1.00 95.81 94 VAL A CA 1
ATOM 722 C C . VAL A 1 94 ? 12.418 -0.074 -14.761 1.00 95.81 94 VAL A C 1
ATOM 724 O O . VAL A 1 94 ? 12.642 0.632 -15.738 1.00 95.81 94 VAL A O 1
ATOM 727 N N . LEU A 1 95 ? 11.433 0.213 -13.904 1.00 94.56 95 LEU A N 1
ATOM 728 C CA . LEU A 1 95 ? 10.676 1.468 -13.986 1.00 94.56 95 LEU A CA 1
ATOM 729 C C . LEU A 1 95 ? 11.575 2.674 -13.712 1.00 94.56 95 LEU A C 1
ATOM 731 O O . LEU A 1 95 ? 11.461 3.672 -14.412 1.00 94.56 95 LEU A O 1
ATOM 735 N N . GLY A 1 96 ? 12.484 2.559 -12.746 1.00 93.56 96 GLY A N 1
ATOM 736 C CA . GLY A 1 96 ? 13.509 3.558 -12.465 1.00 93.56 96 GLY A CA 1
ATOM 737 C C . GLY A 1 96 ? 14.415 3.825 -13.661 1.00 93.56 96 GLY A C 1
ATOM 738 O O . GL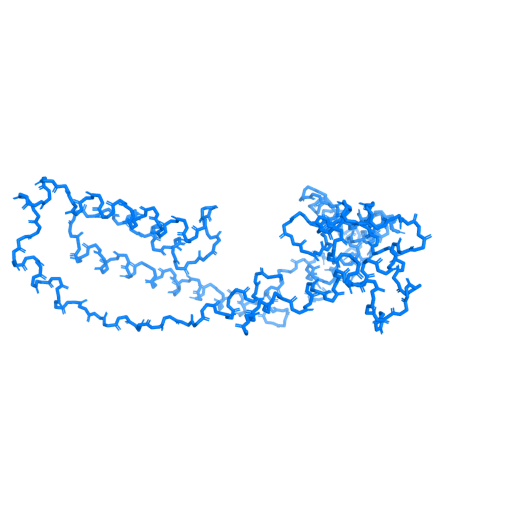Y A 1 96 ? 14.664 4.974 -13.995 1.00 93.56 96 GLY A O 1
ATOM 739 N N . ASP A 1 97 ? 14.818 2.784 -14.383 1.00 93.94 97 ASP A N 1
ATOM 740 C CA . ASP A 1 97 ? 15.603 2.933 -15.608 1.00 93.94 97 ASP A CA 1
ATOM 741 C C . ASP A 1 97 ? 14.807 3.637 -16.727 1.00 93.94 97 ASP A C 1
ATOM 743 O O . ASP A 1 97 ? 15.385 4.342 -17.550 1.00 93.94 97 ASP A O 1
ATOM 747 N N . VAL A 1 98 ? 13.480 3.461 -16.785 1.00 94.94 98 VAL A N 1
ATOM 748 C CA . VAL A 1 98 ? 12.614 4.036 -17.838 1.00 94.94 98 VAL A CA 1
ATOM 749 C C . VAL A 1 98 ? 12.165 5.463 -17.533 1.00 94.94 98 VAL A C 1
ATOM 751 O O . VAL A 1 98 ? 12.058 6.281 -18.444 1.00 94.94 98 VAL A O 1
ATOM 754 N N . PHE A 1 99 ? 11.841 5.746 -16.276 1.00 93.19 99 PHE A N 1
ATOM 755 C CA . PHE A 1 99 ? 11.209 6.995 -15.849 1.00 93.19 99 PHE A CA 1
ATOM 756 C C . PHE A 1 99 ? 12.127 7.860 -14.986 1.00 93.19 99 PHE A C 1
ATOM 758 O O . PHE A 1 99 ? 11.937 9.069 -14.908 1.00 93.19 99 PHE A O 1
ATOM 765 N N . GLY A 1 100 ? 13.169 7.271 -14.407 1.00 92.56 100 GLY A N 1
ATOM 766 C CA . GLY A 1 100 ? 14.040 7.928 -13.450 1.00 92.56 100 GLY A CA 1
ATOM 767 C C . GLY A 1 100 ? 13.485 7.913 -12.028 1.00 92.56 100 GLY A C 1
ATOM 768 O O . GLY A 1 100 ? 12.382 7.427 -11.753 1.00 92.56 100 GLY A O 1
ATOM 769 N N . PHE A 1 101 ? 14.269 8.485 -11.122 1.00 90.44 101 PHE A N 1
ATOM 770 C CA . PHE A 1 101 ? 13.873 8.752 -9.746 1.00 90.44 101 PHE A CA 1
ATOM 771 C C . PHE A 1 101 ? 14.024 10.237 -9.423 1.00 90.44 101 PHE A C 1
ATOM 773 O O . PHE A 1 101 ? 14.945 10.880 -9.918 1.00 90.44 101 PHE A O 1
ATOM 780 N N . VAL A 1 102 ? 13.153 10.757 -8.568 1.00 88.62 102 VAL A N 1
ATOM 781 C CA . VAL A 1 102 ? 13.187 12.121 -8.025 1.00 88.62 102 VAL A CA 1
ATOM 782 C C . VAL A 1 102 ? 13.175 12.055 -6.503 1.00 88.62 102 VAL A C 1
ATOM 784 O O . VAL A 1 102 ? 12.749 11.059 -5.920 1.00 88.62 102 VAL A O 1
ATOM 787 N N . ARG A 1 103 ? 13.673 13.090 -5.830 1.00 81.62 103 ARG A N 1
ATOM 788 C CA . ARG A 1 103 ? 13.597 13.168 -4.368 1.00 81.62 103 ARG A CA 1
ATOM 789 C C . ARG A 1 103 ? 12.137 13.275 -3.922 1.00 81.62 103 ARG A C 1
ATOM 791 O O . ARG A 1 103 ? 11.428 14.165 -4.380 1.00 81.62 103 ARG A O 1
ATOM 798 N N . SER A 1 104 ? 11.719 12.401 -3.009 1.00 78.25 104 SER A N 1
ATOM 799 C CA . SER A 1 104 ? 10.392 12.497 -2.407 1.00 78.25 104 SER A CA 1
ATOM 800 C C . SER A 1 104 ? 10.312 13.708 -1.478 1.00 78.25 104 SER A C 1
ATOM 802 O O . SER A 1 104 ? 11.265 14.023 -0.760 1.00 78.25 104 SER A O 1
ATOM 804 N N . ASN A 1 105 ? 9.170 14.395 -1.493 1.00 67.19 105 ASN A N 1
ATOM 805 C CA . ASN A 1 105 ? 8.900 15.503 -0.571 1.00 67.19 105 ASN A CA 1
ATOM 806 C C . ASN A 1 105 ? 8.554 15.007 0.838 1.00 67.19 105 ASN A C 1
ATOM 808 O O . ASN A 1 105 ? 8.795 15.716 1.814 1.00 67.19 105 ASN A O 1
ATOM 812 N N . ASP A 1 106 ? 8.010 13.792 0.930 1.00 58.41 106 ASP A N 1
ATOM 813 C CA . ASP A 1 106 ? 7.463 13.232 2.166 1.00 58.41 106 ASP A CA 1
ATOM 814 C C . ASP A 1 106 ? 8.457 12.300 2.873 1.00 58.41 106 ASP A C 1
ATOM 816 O O . ASP A 1 106 ? 8.390 12.125 4.089 1.00 58.41 106 ASP A O 1
ATOM 820 N N . PHE A 1 107 ? 9.413 11.737 2.127 1.00 53.34 107 PHE A N 1
ATOM 821 C CA . PHE A 1 107 ? 10.400 10.783 2.630 1.00 53.34 107 PHE A CA 1
ATOM 822 C C . PHE A 1 107 ? 11.817 11.206 2.264 1.00 53.34 107 PHE A C 1
ATOM 824 O O . PHE A 1 107 ? 12.068 11.771 1.202 1.00 53.34 107 PHE A O 1
ATOM 831 N N . ASN A 1 108 ? 12.788 10.869 3.112 1.00 55.84 108 ASN A N 1
ATOM 832 C CA . ASN A 1 108 ? 14.194 11.204 2.879 1.00 55.84 108 ASN A CA 1
ATOM 833 C C . ASN A 1 108 ? 14.867 10.255 1.857 1.00 55.84 108 ASN A C 1
ATOM 835 O O . ASN A 1 108 ? 16.012 9.845 2.034 1.00 55.84 108 ASN A O 1
ATOM 839 N N . GLY A 1 109 ? 14.140 9.887 0.796 1.00 72.38 109 GLY A N 1
ATOM 840 C CA . GLY A 1 109 ? 14.533 8.911 -0.215 1.00 72.38 109 GLY A CA 1
ATOM 841 C C . GLY A 1 109 ? 14.089 9.288 -1.630 1.00 72.38 109 GLY A C 1
ATOM 842 O O . GLY A 1 109 ? 13.449 10.313 -1.866 1.00 72.38 109 GLY A O 1
ATOM 843 N N . LEU A 1 110 ? 14.469 8.442 -2.587 1.00 81.19 110 LEU A N 1
ATOM 844 C CA . LEU A 1 110 ? 14.137 8.585 -4.002 1.00 81.19 110 LEU A CA 1
ATOM 845 C C . LEU A 1 110 ? 12.808 7.880 -4.327 1.00 81.19 110 LEU A C 1
ATOM 847 O O . LEU A 1 110 ? 12.638 6.688 -4.054 1.00 81.19 110 LEU A O 1
ATOM 851 N N . GLU A 1 111 ? 11.883 8.601 -4.953 1.00 88.06 111 GLU A N 1
ATOM 852 C CA . GLU A 1 111 ? 10.630 8.081 -5.501 1.00 88.06 111 GLU A CA 1
ATOM 853 C C . GLU A 1 111 ? 10.686 7.997 -7.027 1.00 88.06 111 GLU A C 1
ATOM 855 O O . GLU A 1 111 ? 11.497 8.649 -7.679 1.00 88.06 111 GLU A O 1
ATOM 860 N N . LEU A 1 112 ? 9.862 7.131 -7.615 1.00 90.25 112 LEU A N 1
ATOM 861 C CA . LEU A 1 112 ? 9.812 6.978 -9.067 1.00 90.25 112 LEU A CA 1
ATOM 862 C C . LEU A 1 112 ? 9.244 8.246 -9.698 1.00 90.25 112 LEU A C 1
ATOM 864 O O . LEU A 1 112 ? 8.167 8.690 -9.310 1.00 90.25 112 LEU A O 1
ATOM 868 N N . ASN A 1 113 ? 9.921 8.773 -10.717 1.00 91.56 113 ASN A N 1
ATOM 869 C CA . ASN A 1 113 ? 9.444 9.931 -11.470 1.00 91.56 113 ASN A CA 1
ATOM 870 C C . ASN A 1 113 ? 8.370 9.520 -12.492 1.00 91.56 113 ASN A C 1
ATOM 872 O O . ASN A 1 113 ? 8.553 9.600 -13.704 1.00 91.56 113 ASN A O 1
ATOM 876 N N . MET A 1 114 ? 7.263 8.977 -11.992 1.00 90.25 114 MET A N 1
ATOM 877 C CA . MET A 1 114 ? 6.170 8.437 -12.791 1.00 90.25 114 MET A CA 1
ATOM 878 C C . MET A 1 114 ? 4.845 8.672 -12.070 1.00 90.25 114 MET A C 1
ATOM 880 O O . MET A 1 114 ? 4.758 8.535 -10.852 1.00 90.25 114 MET A O 1
ATOM 884 N N . GLN A 1 115 ? 3.790 8.945 -12.836 1.00 90.25 115 GLN A N 1
ATOM 885 C CA . GLN A 1 115 ? 2.434 9.025 -12.306 1.00 90.25 115 GLN A CA 1
ATOM 886 C C . GLN A 1 115 ? 1.692 7.691 -12.491 1.00 90.25 115 GLN A C 1
ATOM 888 O O . GLN A 1 115 ? 2.018 6.875 -13.354 1.00 90.25 115 GLN A O 1
ATOM 893 N N . GLU A 1 116 ? 0.622 7.469 -11.727 1.00 90.75 116 GLU A N 1
ATOM 894 C CA . GLU A 1 116 ? -0.197 6.250 -11.837 1.00 90.75 116 GLU A CA 1
ATOM 895 C C . GLU A 1 116 ? -0.714 5.956 -13.272 1.00 90.75 116 GLU A C 1
ATOM 897 O O . GLU A 1 116 ? -0.771 4.789 -13.674 1.00 90.75 116 GLU A O 1
ATOM 902 N N . PRO A 1 117 ? -1.089 6.950 -14.109 1.00 93.06 117 PRO A N 1
ATOM 903 C CA . PRO A 1 117 ? -1.396 6.703 -15.520 1.00 93.06 117 PRO A CA 1
ATOM 904 C C . PRO A 1 117 ? -0.225 6.103 -16.312 1.00 93.06 117 PRO A C 1
ATOM 906 O O . PRO A 1 117 ? -0.454 5.224 -17.148 1.00 93.06 117 PRO A O 1
ATOM 909 N N . ASP A 1 118 ? 1.016 6.510 -16.033 1.00 91.94 118 ASP A N 1
ATOM 910 C CA . ASP A 1 118 ? 2.210 5.982 -16.701 1.00 91.94 118 ASP A CA 1
ATOM 911 C C . ASP A 1 118 ? 2.448 4.523 -16.317 1.00 91.94 118 ASP A C 1
ATOM 913 O O . ASP A 1 118 ? 2.702 3.681 -17.189 1.00 91.94 118 ASP A O 1
ATOM 917 N N . HIS A 1 119 ? 2.267 4.199 -15.031 1.00 94.12 119 HIS A N 1
ATOM 918 C CA . HIS A 1 119 ? 2.357 2.828 -14.530 1.00 94.12 119 HIS A CA 1
ATOM 919 C C . HIS A 1 119 ? 1.293 1.920 -15.153 1.00 94.12 119 HIS A C 1
ATOM 921 O O . HIS A 1 119 ? 1.585 0.818 -15.629 1.00 94.12 119 HIS A O 1
ATOM 927 N N . ARG A 1 120 ? 0.044 2.389 -15.229 1.00 93.94 120 ARG A N 1
ATOM 928 C CA . ARG A 1 120 ? -1.037 1.650 -15.901 1.00 93.94 120 ARG A CA 1
ATOM 929 C C . ARG A 1 120 ? -0.750 1.454 -17.385 1.00 93.94 120 ARG A C 1
ATOM 931 O O . ARG A 1 120 ? -0.956 0.355 -17.907 1.00 93.94 120 ARG A O 1
ATOM 938 N N . SER A 1 121 ? -0.239 2.490 -18.043 1.00 96.00 121 SER A N 1
ATOM 939 C CA . SER A 1 121 ? 0.114 2.480 -19.459 1.00 96.00 121 SER A CA 1
ATOM 940 C C . SER A 1 121 ? 1.217 1.458 -19.760 1.00 96.00 121 SER A C 1
ATOM 942 O O . SER A 1 121 ? 1.049 0.614 -20.642 1.00 96.00 121 SER A O 1
ATOM 944 N N . ILE A 1 122 ? 2.306 1.431 -18.982 1.00 96.00 122 ILE A N 1
ATOM 945 C CA . ILE A 1 122 ? 3.394 0.467 -19.214 1.00 96.00 122 ILE A CA 1
ATOM 946 C C . ILE A 1 122 ? 2.953 -0.976 -18.925 1.00 96.00 122 ILE A C 1
ATOM 948 O O . ILE A 1 122 ? 3.280 -1.885 -19.688 1.00 96.00 122 ILE A O 1
ATOM 952 N N . LYS A 1 123 ? 2.121 -1.207 -17.897 1.00 96.38 123 LYS A N 1
ATOM 953 C CA . LYS A 1 123 ? 1.528 -2.534 -17.638 1.00 96.38 123 LYS A CA 1
ATOM 954 C C . LYS A 1 123 ? 0.615 -2.985 -18.777 1.00 96.38 123 LYS A C 1
ATOM 956 O O . LYS A 1 123 ? 0.560 -4.177 -19.082 1.00 96.38 123 LYS A O 1
ATOM 961 N N . HIS A 1 124 ? -0.116 -2.063 -19.400 1.00 97.38 124 HIS A N 1
ATOM 962 C CA . HIS A 1 124 ? -0.928 -2.364 -20.575 1.00 97.38 124 HIS A CA 1
ATOM 963 C C . HIS A 1 124 ? -0.051 -2.774 -21.768 1.00 97.38 124 HIS A C 1
ATOM 965 O O . HIS A 1 124 ? -0.327 -3.794 -22.399 1.00 97.38 124 HIS A O 1
ATOM 971 N N . ASP A 1 125 ? 1.043 -2.055 -22.025 1.00 97.50 125 ASP A N 1
ATOM 972 C CA . ASP A 1 125 ? 2.009 -2.394 -23.077 1.00 97.50 125 ASP A CA 1
ATOM 973 C C . ASP A 1 125 ? 2.638 -3.776 -22.869 1.00 97.50 125 ASP A C 1
ATOM 975 O O . ASP A 1 125 ? 2.686 -4.577 -23.804 1.00 97.50 125 ASP A O 1
ATOM 979 N N . VAL A 1 126 ? 3.033 -4.094 -21.633 1.00 97.94 126 VAL A N 1
ATOM 980 C CA . VAL A 1 126 ? 3.549 -5.418 -21.250 1.00 97.94 126 VAL A CA 1
ATOM 981 C C . VAL A 1 126 ? 2.527 -6.518 -21.526 1.00 97.94 126 VAL A C 1
ATOM 983 O O . VAL A 1 126 ? 2.859 -7.534 -22.132 1.00 97.94 126 VAL A O 1
ATOM 986 N N . ARG A 1 127 ? 1.258 -6.321 -21.144 1.00 97.81 127 ARG A N 1
ATOM 987 C CA . ARG A 1 127 ? 0.200 -7.308 -21.420 1.00 97.81 127 ARG A CA 1
ATOM 988 C C . ARG A 1 127 ? -0.018 -7.501 -22.917 1.00 97.81 127 ARG A C 1
ATOM 990 O O . ARG A 1 127 ? -0.103 -8.640 -23.364 1.00 97.81 127 ARG A O 1
ATOM 997 N N . ARG A 1 128 ? -0.072 -6.413 -23.697 1.00 97.38 128 ARG A N 1
ATOM 998 C CA . ARG A 1 128 ? -0.204 -6.488 -25.162 1.00 97.38 128 ARG A CA 1
ATOM 999 C C . ARG A 1 128 ? 0.953 -7.255 -25.787 1.00 97.38 128 ARG A C 1
ATOM 1001 O O . ARG A 1 128 ? 0.730 -8.072 -26.676 1.00 97.38 128 ARG A O 1
ATOM 1008 N N . ARG A 1 129 ? 2.176 -7.005 -25.319 1.00 97.25 129 ARG A N 1
ATOM 1009 C CA . ARG A 1 129 ? 3.366 -7.715 -25.780 1.00 97.25 129 ARG A CA 1
ATOM 1010 C C . ARG A 1 129 ? 3.310 -9.203 -25.435 1.00 97.25 129 ARG A C 1
ATOM 1012 O O . ARG A 1 129 ? 3.458 -10.015 -26.338 1.00 97.25 129 ARG A O 1
ATOM 1019 N N . ALA A 1 130 ? 3.024 -9.553 -24.182 1.00 97.12 130 ALA A N 1
ATOM 1020 C CA . ALA A 1 130 ? 2.909 -10.946 -23.752 1.00 97.12 130 ALA A CA 1
ATOM 1021 C C . ALA A 1 130 ? 1.886 -11.725 -24.595 1.00 97.12 130 ALA A C 1
ATOM 1023 O O . ALA A 1 130 ? 2.187 -12.822 -25.054 1.00 97.12 130 ALA A O 1
ATOM 1024 N N . VAL A 1 131 ? 0.723 -11.122 -24.877 1.00 97.31 131 VAL A N 1
ATOM 1025 C CA . VAL A 1 131 ? -0.314 -11.731 -25.728 1.00 97.31 131 VAL A CA 1
ATOM 1026 C C . VAL A 1 131 ? 0.198 -11.994 -27.147 1.00 97.31 131 VAL A C 1
ATOM 1028 O O . VAL A 1 131 ? -0.060 -13.064 -27.689 1.00 97.31 131 VAL A O 1
ATOM 1031 N N . ARG A 1 132 ? 0.959 -11.065 -27.746 1.00 96.12 132 ARG A N 1
ATOM 1032 C CA . ARG A 1 132 ? 1.583 -11.278 -29.070 1.00 96.12 132 ARG A CA 1
ATOM 1033 C C . ARG A 1 132 ? 2.599 -12.421 -29.066 1.00 96.12 132 ARG A C 1
ATOM 1035 O O . ARG A 1 132 ? 2.779 -13.064 -30.090 1.00 96.12 132 ARG A O 1
ATOM 1042 N N . GLU A 1 133 ? 3.240 -12.673 -27.930 1.00 94.75 133 GLU A N 1
ATOM 1043 C CA . GLU A 1 133 ? 4.174 -13.787 -27.726 1.00 94.75 133 GLU A CA 1
ATOM 1044 C C . GLU A 1 133 ? 3.462 -15.097 -27.322 1.00 94.75 133 GLU A C 1
ATOM 1046 O O . GLU A 1 133 ? 4.124 -16.074 -26.980 1.00 94.75 133 GLU A O 1
ATOM 1051 N N . GLY A 1 134 ? 2.121 -15.135 -27.325 1.00 96.00 134 GLY A N 1
ATOM 1052 C CA . GLY A 1 134 ? 1.335 -16.305 -26.913 1.00 96.00 134 GLY A CA 1
ATOM 1053 C C . GLY A 1 134 ? 1.395 -16.600 -25.409 1.00 96.00 134 GLY A C 1
ATOM 1054 O O . GLY A 1 134 ? 1.051 -17.697 -24.976 1.00 96.00 134 GLY A O 1
ATOM 1055 N N . LYS A 1 135 ? 1.844 -15.635 -24.601 1.00 96.56 135 LYS A N 1
ATOM 1056 C CA . LYS A 1 135 ? 2.016 -15.749 -23.149 1.00 96.56 135 LYS A CA 1
ATOM 1057 C C . LYS A 1 135 ? 1.023 -14.861 -22.403 1.00 96.56 135 LYS A C 1
ATOM 1059 O O . LYS A 1 135 ? 0.391 -13.962 -22.958 1.00 96.56 135 LYS A O 1
ATOM 1064 N N . ARG A 1 136 ? 0.926 -15.072 -21.090 1.00 95.81 136 ARG A N 1
ATOM 1065 C CA . ARG A 1 136 ? 0.146 -14.227 -20.181 1.00 95.81 136 ARG A CA 1
ATOM 1066 C C . ARG A 1 136 ? 1.075 -13.527 -19.197 1.00 95.81 136 ARG A C 1
ATOM 1068 O O . ARG A 1 136 ? 1.813 -14.185 -18.478 1.00 95.81 136 ARG A O 1
ATOM 1075 N N . ALA A 1 137 ? 1.013 -12.198 -19.150 1.00 97.19 137 ALA A N 1
ATOM 1076 C CA . ALA A 1 137 ? 1.706 -11.412 -18.133 1.00 97.19 137 ALA A CA 1
ATOM 1077 C C . ALA A 1 137 ? 0.877 -11.350 -16.840 1.00 97.19 137 ALA A C 1
ATOM 1079 O O . ALA A 1 137 ? -0.278 -10.906 -16.858 1.00 97.19 137 ALA A O 1
ATOM 1080 N N . LEU A 1 138 ? 1.477 -11.753 -15.723 1.00 96.06 138 LEU A N 1
ATOM 1081 C CA . LEU A 1 138 ? 0.900 -11.733 -14.385 1.00 96.06 138 LEU A CA 1
ATOM 1082 C C . LEU A 1 138 ? 1.639 -10.716 -13.512 1.00 96.06 138 LEU A C 1
ATOM 1084 O O . LEU A 1 138 ? 2.852 -10.778 -13.342 1.00 96.06 138 LEU A O 1
ATOM 1088 N N . PHE A 1 139 ? 0.882 -9.772 -12.956 1.00 95.88 139 PHE A N 1
ATOM 1089 C CA . PHE A 1 139 ? 1.379 -8.795 -11.992 1.00 95.88 139 PHE A CA 1
ATOM 1090 C C . PHE A 1 139 ? 0.773 -9.119 -10.636 1.00 95.88 139 PHE A C 1
ATOM 1092 O O . PHE A 1 139 ? -0.450 -9.075 -10.499 1.00 95.88 139 PHE A O 1
ATOM 1099 N N . VAL A 1 140 ? 1.624 -9.426 -9.667 1.00 94.88 140 VAL A N 1
ATOM 1100 C CA . VAL A 1 140 ? 1.228 -9.938 -8.357 1.00 94.88 140 VAL A CA 1
ATOM 1101 C C . VAL A 1 140 ? 1.427 -8.843 -7.302 1.00 94.88 140 VAL A C 1
ATOM 1103 O O . VAL A 1 140 ? 2.450 -8.151 -7.335 1.00 94.88 140 VAL A O 1
ATOM 1106 N N . PRO A 1 141 ? 0.471 -8.627 -6.381 1.00 93.19 141 PRO A N 1
ATOM 1107 C CA . PRO A 1 141 ? 0.676 -7.735 -5.244 1.00 93.19 141 PRO A CA 1
ATOM 1108 C C . PRO A 1 141 ? 1.854 -8.187 -4.372 1.00 93.19 141 PRO A C 1
ATOM 1110 O O . PRO A 1 141 ? 2.094 -9.382 -4.210 1.00 93.19 141 PRO A O 1
ATOM 1113 N N . ASP A 1 142 ? 2.576 -7.244 -3.763 1.00 92.38 142 ASP A N 1
ATOM 1114 C CA . ASP A 1 142 ? 3.787 -7.574 -2.997 1.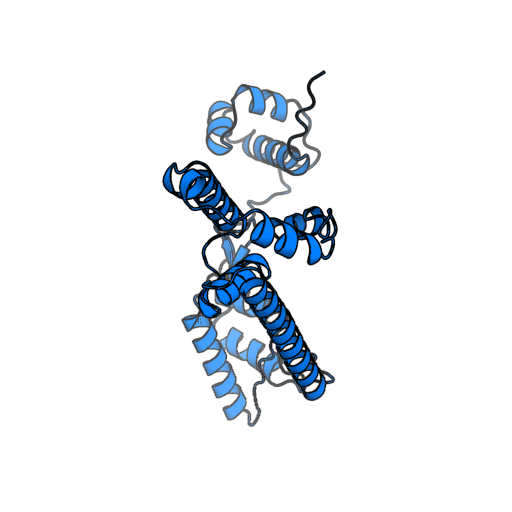00 92.38 142 ASP A CA 1
ATOM 1115 C C . ASP A 1 142 ? 3.535 -8.510 -1.803 1.00 92.38 142 ASP A C 1
ATOM 1117 O O . ASP A 1 142 ? 4.395 -9.346 -1.488 1.00 92.38 142 ASP A O 1
ATOM 1121 N N . TRP A 1 143 ? 2.346 -8.401 -1.202 1.00 93.38 143 TRP A N 1
ATOM 1122 C CA . TRP A 1 143 ? 1.891 -9.186 -0.054 1.00 93.38 143 TRP A CA 1
ATOM 1123 C C . TRP A 1 143 ? 1.518 -10.635 -0.392 1.00 93.38 143 TRP A C 1
ATOM 1125 O O . TRP A 1 143 ? 1.534 -11.477 0.497 1.00 93.38 143 TRP A O 1
ATOM 1135 N N . MET A 1 144 ? 1.189 -10.947 -1.650 1.00 94.44 144 MET A N 1
ATOM 1136 C CA . MET A 1 144 ? 0.675 -12.268 -2.027 1.00 94.44 144 MET A CA 1
ATOM 1137 C C . MET A 1 144 ? 1.818 -13.274 -2.181 1.00 94.44 144 MET A C 1
ATOM 1139 O O . MET A 1 144 ? 2.782 -13.006 -2.903 1.00 94.44 144 MET A O 1
ATOM 1143 N N . ASP A 1 145 ? 1.729 -14.436 -1.535 1.00 94.12 145 ASP A N 1
ATOM 1144 C CA . ASP A 1 145 ? 2.655 -15.545 -1.782 1.00 94.12 145 ASP A CA 1
ATOM 1145 C C . ASP A 1 145 ? 2.402 -16.137 -3.173 1.00 94.12 145 ASP A C 1
ATOM 1147 O O . ASP A 1 145 ? 1.277 -16.459 -3.542 1.00 94.12 145 ASP A O 1
ATOM 1151 N N . THR A 1 146 ? 3.463 -16.270 -3.962 1.00 92.88 146 THR A N 1
ATOM 1152 C CA . THR A 1 146 ? 3.404 -16.817 -5.320 1.00 92.88 146 THR A CA 1
ATOM 1153 C C . THR A 1 146 ? 3.446 -18.341 -5.347 1.00 92.88 146 THR A C 1
ATOM 1155 O O . THR A 1 146 ? 3.131 -18.921 -6.382 1.00 92.88 146 THR A O 1
ATOM 1158 N N . ASN A 1 147 ? 3.839 -18.993 -4.248 1.00 93.69 147 ASN A N 1
ATOM 1159 C CA . ASN A 1 147 ? 3.869 -20.456 -4.162 1.00 93.69 147 ASN A CA 1
ATOM 1160 C C . ASN A 1 147 ? 2.499 -21.037 -3.790 1.00 93.69 147 ASN A C 1
ATOM 1162 O O . ASN A 1 147 ? 2.151 -22.116 -4.259 1.00 93.69 147 ASN A O 1
ATOM 1166 N N . GLN A 1 148 ? 1.724 -20.312 -2.978 1.00 94.62 148 GLN A N 1
ATOM 1167 C CA . GLN A 1 148 ? 0.385 -20.696 -2.513 1.00 94.62 148 GLN A CA 1
ATOM 1168 C C . GLN A 1 148 ? -0.593 -19.506 -2.627 1.00 94.62 148 GLN A C 1
ATOM 1170 O O . GLN A 1 148 ? -1.066 -18.976 -1.619 1.00 94.62 148 GLN A O 1
ATOM 1175 N N . PRO A 1 149 ? -0.857 -18.995 -3.848 1.00 93.88 149 PRO A N 1
ATOM 1176 C CA . PRO A 1 149 ? -1.588 -17.738 -4.033 1.00 93.88 149 PRO A CA 1
ATOM 1177 C C . PRO A 1 149 ? -3.064 -17.825 -3.637 1.00 93.88 149 PRO A C 1
ATOM 1179 O O . PRO A 1 149 ? -3.639 -16.823 -3.212 1.00 93.88 149 PRO A O 1
ATOM 1182 N N . VAL A 1 150 ? -3.682 -19.001 -3.769 1.00 95.44 150 VAL A N 1
ATOM 1183 C CA . VAL A 1 150 ? -5.096 -19.207 -3.429 1.00 95.44 150 VAL A CA 1
ATOM 1184 C C . VAL A 1 150 ? -5.265 -19.206 -1.914 1.00 95.44 150 VAL A C 1
ATOM 1186 O O . VAL A 1 150 ? -6.086 -18.459 -1.387 1.00 95.44 150 VAL A O 1
ATOM 1189 N N . GLU A 1 151 ? -4.432 -19.972 -1.216 1.00 97.50 151 GLU A N 1
ATOM 1190 C CA . GLU A 1 151 ? -4.410 -20.084 0.239 1.00 97.50 151 GLU A CA 1
ATOM 1191 C C . GLU A 1 151 ? -4.014 -18.753 0.884 1.00 97.50 151 GLU A C 1
ATOM 1193 O O . GLU A 1 151 ? -4.661 -18.307 1.828 1.00 97.50 151 GLU A O 1
ATOM 1198 N N . CYS A 1 152 ? -3.006 -18.065 0.337 1.00 96.88 152 CYS A N 1
ATOM 1199 C CA . CYS A 1 152 ? -2.597 -16.743 0.809 1.00 96.88 152 CYS A CA 1
ATOM 1200 C C . CYS A 1 152 ? -3.728 -15.714 0.673 1.00 96.88 152 CYS A C 1
ATOM 1202 O O . CYS A 1 152 ? -3.975 -14.937 1.597 1.00 96.88 152 CYS A O 1
ATOM 1204 N N . ASN A 1 153 ? -4.449 -15.720 -0.453 1.00 95.62 153 ASN A N 1
ATOM 1205 C CA . ASN A 1 153 ? -5.596 -14.837 -0.639 1.00 95.62 153 ASN A CA 1
ATOM 1206 C C . ASN A 1 153 ? -6.742 -15.178 0.324 1.00 95.62 153 ASN A C 1
ATOM 1208 O O . ASN A 1 153 ? -7.343 -14.272 0.894 1.00 95.62 153 ASN A O 1
ATOM 1212 N N . GLN A 1 154 ? -7.029 -16.463 0.531 1.00 97.38 154 GLN A N 1
ATOM 1213 C CA . GLN A 1 154 ? -8.060 -16.907 1.467 1.00 97.38 154 GLN A CA 1
ATOM 1214 C C . GLN A 1 154 ? -7.733 -16.482 2.906 1.00 97.38 154 GLN A C 1
ATOM 1216 O O . GLN A 1 154 ? -8.565 -15.863 3.565 1.00 97.38 154 GLN A O 1
ATOM 1221 N N . ALA A 1 155 ? -6.496 -16.705 3.353 1.00 97.50 155 ALA A N 1
ATOM 1222 C CA . ALA A 1 155 ? -6.034 -16.278 4.670 1.00 97.50 155 ALA A CA 1
ATOM 1223 C C . ALA A 1 155 ? -6.118 -14.750 4.851 1.00 97.50 155 ALA A C 1
ATOM 1225 O O . ALA A 1 155 ? -6.492 -14.270 5.919 1.00 97.50 155 ALA A O 1
ATOM 1226 N N . MET A 1 156 ? -5.819 -13.970 3.803 1.00 96.25 156 MET A N 1
ATOM 1227 C CA . MET A 1 156 ? -5.979 -12.511 3.829 1.00 96.25 156 MET A CA 1
ATOM 1228 C C . MET A 1 156 ? -7.449 -12.098 4.005 1.00 96.25 156 MET A C 1
ATOM 1230 O O . MET A 1 156 ? -7.735 -11.168 4.757 1.00 96.25 156 MET A O 1
ATOM 1234 N N . LEU A 1 157 ? -8.385 -12.778 3.335 1.00 95.62 157 LEU A N 1
ATOM 1235 C CA . LEU A 1 157 ? -9.819 -12.499 3.466 1.00 95.62 157 LEU A CA 1
ATOM 1236 C C . LEU A 1 157 ? -10.347 -12.847 4.862 1.00 95.62 157 LEU A C 1
ATOM 1238 O O . LEU A 1 157 ? -11.102 -12.069 5.439 1.00 95.62 157 LEU A O 1
ATOM 1242 N N . GLU A 1 158 ? -9.913 -13.971 5.427 1.00 96.06 158 GLU A N 1
ATOM 1243 C CA . GLU A 1 158 ? -10.254 -14.369 6.797 1.00 96.06 158 GLU A CA 1
ATOM 1244 C C . GLU A 1 158 ? -9.704 -13.375 7.824 1.00 96.06 158 GLU A C 1
ATOM 1246 O O . GLU A 1 158 ? -10.428 -12.947 8.723 1.00 96.06 158 GLU A O 1
ATOM 1251 N N . ALA A 1 159 ? -8.454 -12.934 7.653 1.00 95.06 159 ALA A N 1
ATOM 1252 C CA . ALA A 1 159 ? -7.857 -11.905 8.498 1.00 95.06 159 ALA A CA 1
ATOM 1253 C C . ALA A 1 159 ? -8.603 -10.564 8.390 1.00 95.06 159 ALA A C 1
ATOM 1255 O O . ALA A 1 159 ? -8.842 -9.905 9.403 1.00 95.06 159 ALA A O 1
ATOM 1256 N N . ALA A 1 160 ? -9.007 -10.170 7.178 1.00 94.12 160 ALA A N 1
ATOM 1257 C CA . ALA A 1 160 ? -9.786 -8.956 6.953 1.00 94.12 160 ALA A CA 1
ATOM 1258 C C . ALA A 1 160 ? -11.166 -9.024 7.627 1.00 94.12 160 ALA A C 1
ATOM 1260 O O . ALA A 1 160 ? -11.582 -8.048 8.253 1.00 94.12 160 ALA A O 1
ATOM 1261 N N . GLN A 1 161 ? -11.849 -10.170 7.547 1.00 94.88 161 GLN A N 1
ATOM 1262 C CA . GLN A 1 161 ? -13.132 -10.379 8.218 1.00 94.88 161 GLN A CA 1
ATOM 1263 C C . GLN A 1 161 ? -12.976 -10.326 9.741 1.00 94.88 161 GLN A C 1
ATOM 1265 O O . GLN A 1 161 ? -13.693 -9.578 10.395 1.00 94.88 161 GLN A O 1
ATOM 1270 N N . ALA A 1 162 ? -11.991 -11.032 10.302 1.00 95.38 162 ALA A N 1
ATOM 1271 C CA . ALA A 1 162 ? -11.739 -11.019 11.742 1.00 95.38 162 ALA A CA 1
ATOM 1272 C C . ALA A 1 162 ? -11.423 -9.606 12.267 1.00 95.38 162 ALA A C 1
ATOM 1274 O O . ALA A 1 162 ? -11.879 -9.219 13.343 1.00 95.38 162 ALA A O 1
ATOM 1275 N N . ALA A 1 163 ? -10.670 -8.810 11.499 1.00 94.19 163 ALA A N 1
ATOM 1276 C CA . ALA A 1 163 ? -10.401 -7.416 11.836 1.00 94.19 163 ALA A CA 1
ATOM 1277 C C . ALA A 1 163 ? -11.677 -6.559 11.804 1.00 94.19 163 ALA A C 1
ATOM 1279 O O . ALA A 1 163 ? -11.889 -5.745 12.704 1.00 94.19 163 ALA A O 1
ATOM 1280 N N . PHE A 1 164 ? -12.534 -6.751 10.796 1.00 94.00 164 PHE A N 1
ATOM 1281 C CA . PHE A 1 164 ? -13.822 -6.067 10.717 1.00 94.00 164 PHE A CA 1
ATOM 1282 C C . PHE A 1 164 ? -14.723 -6.429 11.904 1.00 94.00 164 PHE A C 1
ATOM 1284 O O . PHE A 1 164 ? -15.202 -5.523 12.583 1.00 94.00 164 PHE A O 1
ATOM 1291 N N . ASP A 1 165 ? -14.873 -7.718 12.209 1.00 94.81 165 ASP A N 1
ATOM 1292 C CA . ASP A 1 165 ? -15.701 -8.210 13.315 1.00 94.81 165 ASP A CA 1
ATOM 1293 C C . ASP A 1 165 ? -15.223 -7.654 14.665 1.00 94.81 165 ASP A C 1
ATOM 1295 O O . ASP A 1 165 ? -16.030 -7.260 15.506 1.00 94.81 165 ASP A O 1
ATOM 1299 N N . ALA A 1 166 ? -13.906 -7.551 14.872 1.00 94.62 166 ALA A N 1
ATOM 1300 C CA . ALA A 1 166 ? -13.337 -6.965 16.086 1.00 94.62 166 ALA A CA 1
ATOM 1301 C C . ALA A 1 166 ? -13.666 -5.467 16.229 1.00 94.62 166 ALA A C 1
ATOM 1303 O O . ALA A 1 166 ? -14.015 -5.005 17.319 1.00 94.62 166 ALA A O 1
ATOM 1304 N N . ILE A 1 167 ? -13.577 -4.703 15.135 1.00 95.00 167 ILE A N 1
ATOM 1305 C CA . ILE A 1 167 ? -13.952 -3.281 15.112 1.00 95.00 167 ILE A CA 1
ATOM 1306 C C . ILE A 1 167 ? -15.464 -3.127 15.331 1.00 95.00 167 ILE A C 1
ATOM 1308 O O . ILE A 1 167 ? -15.894 -2.241 16.073 1.00 95.00 167 ILE A O 1
ATOM 1312 N N . GLU A 1 168 ? -16.267 -3.995 14.717 1.00 95.75 168 GLU A N 1
ATOM 1313 C CA . GLU A 1 168 ? -17.722 -3.996 14.843 1.00 95.75 168 GLU A CA 1
ATOM 1314 C C . GLU A 1 168 ? -18.163 -4.291 16.282 1.00 95.75 168 GLU A C 1
ATOM 1316 O O . GLU A 1 168 ? -18.936 -3.529 16.867 1.00 95.75 168 GLU A O 1
ATOM 1321 N N . ALA A 1 169 ? -17.597 -5.333 16.895 1.00 93.56 169 ALA A N 1
ATOM 1322 C CA . ALA A 1 169 ? -17.843 -5.691 18.286 1.00 93.56 169 ALA A CA 1
ATOM 1323 C C . ALA A 1 169 ? -17.460 -4.554 19.247 1.00 93.56 169 ALA A C 1
ATOM 1325 O O . ALA A 1 169 ? -18.208 -4.250 20.178 1.00 93.56 169 ALA A O 1
ATOM 1326 N N . ALA A 1 170 ? -16.334 -3.874 19.002 1.00 93.75 170 ALA A N 1
ATOM 1327 C CA . ALA A 1 170 ? -15.934 -2.708 19.788 1.00 93.75 170 ALA A CA 1
ATOM 1328 C C . ALA A 1 170 ? -16.935 -1.545 19.650 1.00 93.75 170 ALA A C 1
ATOM 1330 O O . ALA A 1 170 ? -17.245 -0.872 20.636 1.00 93.75 170 ALA A O 1
ATOM 1331 N N . ALA A 1 171 ? -17.475 -1.321 18.448 1.00 93.81 171 ALA A N 1
ATOM 1332 C CA . ALA A 1 171 ? -18.488 -0.298 18.215 1.00 93.81 171 ALA A CA 1
ATOM 1333 C C . ALA A 1 171 ? -19.821 -0.625 18.902 1.00 93.81 171 ALA A C 1
ATOM 1335 O O . ALA A 1 171 ? -20.419 0.273 19.500 1.00 93.81 171 ALA A O 1
ATOM 1336 N N . PHE A 1 172 ? -20.264 -1.886 18.868 1.00 92.50 172 PHE A N 1
ATOM 1337 C CA . PHE A 1 172 ? -21.450 -2.329 19.605 1.00 92.50 172 PHE A CA 1
ATOM 1338 C C . PHE A 1 172 ? -21.275 -2.152 21.112 1.00 92.50 172 PHE A C 1
ATOM 1340 O O . PHE A 1 172 ? -22.091 -1.476 21.732 1.00 92.50 172 PHE A O 1
ATOM 1347 N N . ALA A 1 173 ? -20.168 -2.641 21.678 1.00 90.81 173 ALA A N 1
ATOM 1348 C CA . ALA A 1 173 ? -19.884 -2.505 23.106 1.00 90.81 173 ALA A CA 1
ATOM 1349 C C . ALA A 1 173 ? -19.890 -1.036 23.567 1.00 90.81 173 ALA A C 1
ATOM 1351 O O . ALA A 1 173 ? -20.397 -0.713 24.642 1.00 90.81 173 ALA A O 1
ATOM 1352 N N . PHE A 1 174 ? -19.372 -0.123 22.739 1.00 90.25 174 PHE A N 1
ATOM 1353 C CA . PHE A 1 174 ? -19.423 1.308 23.026 1.00 90.25 174 PHE A CA 1
ATOM 1354 C C . PHE A 1 174 ? -20.853 1.870 22.970 1.00 90.25 174 PHE A C 1
ATOM 1356 O O . PHE A 1 174 ? -21.235 2.647 23.845 1.00 90.25 174 PHE A O 1
ATOM 1363 N N . CYS A 1 175 ? -21.653 1.493 21.967 1.00 90.38 175 CYS A N 1
ATOM 1364 C CA . CYS A 1 175 ? -23.042 1.953 21.850 1.00 90.38 175 CYS A CA 1
ATOM 1365 C C . CYS A 1 175 ? -23.924 1.432 22.994 1.00 90.38 175 CYS A C 1
ATOM 1367 O O . CYS A 1 175 ? -24.798 2.162 23.459 1.00 90.38 175 CYS A O 1
ATOM 1369 N N . ASP A 1 176 ? -23.660 0.217 23.478 1.00 87.81 176 ASP A N 1
ATOM 1370 C CA . ASP A 1 176 ? -24.339 -0.359 24.641 1.00 87.81 176 ASP A CA 1
ATOM 1371 C C . ASP A 1 176 ? -23.993 0.404 25.928 1.00 87.81 176 ASP A C 1
ATOM 1373 O O . ASP A 1 176 ? -24.867 0.672 26.754 1.00 87.81 176 ASP A O 1
ATOM 1377 N N . GLN A 1 177 ? -22.728 0.811 26.094 1.00 86.69 177 GLN A N 1
ATOM 1378 C CA . GLN A 1 177 ? -22.283 1.602 27.248 1.00 86.69 177 GLN A CA 1
ATOM 1379 C C . GLN A 1 177 ? -22.771 3.063 27.204 1.00 86.69 177 GLN A C 1
ATOM 1381 O O . GLN A 1 177 ? -22.962 3.690 28.254 1.00 86.69 177 GLN A O 1
ATOM 1386 N N . TYR A 1 178 ? -22.980 3.610 26.003 1.00 84.44 178 TYR A N 1
ATOM 1387 C CA . TYR A 1 178 ? -23.430 4.985 25.773 1.00 84.44 178 TYR A CA 1
ATOM 1388 C C . TYR A 1 178 ? -24.662 5.030 24.847 1.00 84.44 178 TYR A C 1
ATOM 1390 O O . TYR A 1 178 ? -24.538 5.380 23.662 1.00 84.44 178 TYR A O 1
ATOM 1398 N N . PRO A 1 179 ? -25.865 4.726 25.381 1.00 83.81 179 PRO A N 1
ATOM 1399 C CA . PRO A 1 179 ? -27.107 4.755 24.614 1.00 83.81 179 PRO A CA 1
ATOM 1400 C C . PRO A 1 179 ? -27.364 6.127 23.973 1.00 83.81 179 PRO A C 1
ATOM 1402 O O . PRO A 1 179 ? -27.124 7.170 24.577 1.00 83.81 179 PRO A O 1
ATOM 1405 N N . GLY A 1 180 ? -27.860 6.133 22.733 1.00 84.19 180 GLY A N 1
ATOM 1406 C CA . GLY A 1 180 ? -28.111 7.354 21.952 1.00 84.19 180 GLY A CA 1
ATOM 1407 C C . GLY A 1 180 ? -26.950 7.782 21.047 1.00 84.19 180 GLY A C 1
ATOM 1408 O O . GLY A 1 180 ? -27.110 8.688 20.225 1.00 84.19 180 GLY A O 1
ATOM 1409 N N . THR A 1 181 ? -25.800 7.112 21.134 1.00 88.62 181 THR A N 1
ATOM 1410 C CA . THR A 1 181 ? -24.718 7.268 20.156 1.00 88.62 181 THR A CA 1
ATOM 1411 C C . THR A 1 181 ? -25.061 6.568 18.837 1.00 88.62 181 THR A C 1
ATOM 1413 O O . THR A 1 181 ? -25.750 5.550 18.794 1.00 88.62 181 THR A O 1
ATOM 1416 N N . GLN A 1 182 ? -24.616 7.141 17.715 1.00 92.81 182 GLN A N 1
ATOM 1417 C CA . GLN A 1 182 ? -24.865 6.559 16.396 1.00 92.81 182 GLN A CA 1
ATOM 1418 C C . GLN A 1 182 ? -23.781 5.537 16.050 1.00 92.81 182 GLN A C 1
ATOM 1420 O O . GLN A 1 182 ? -22.631 5.918 15.827 1.00 92.81 182 GLN A O 1
ATOM 1425 N N . PHE A 1 183 ? -24.171 4.269 15.899 1.00 90.94 183 PHE A N 1
ATOM 1426 C CA . PHE A 1 183 ? -23.271 3.156 15.574 1.00 90.94 183 PHE A CA 1
ATOM 1427 C C . PHE A 1 183 ? -22.311 3.455 14.416 1.00 90.94 183 PHE A C 1
ATOM 1429 O O . PHE A 1 183 ? -21.104 3.307 14.558 1.00 90.94 183 PHE A O 1
ATOM 1436 N N . LYS A 1 184 ? -22.818 3.969 13.286 1.00 94.25 184 LYS A N 1
ATOM 1437 C CA . LYS A 1 184 ? -21.981 4.301 12.115 1.00 94.25 184 LYS A CA 1
ATOM 1438 C C . LYS A 1 184 ? -20.889 5.329 12.430 1.00 94.25 184 LYS A C 1
ATOM 1440 O O . LYS A 1 184 ? -19.788 5.240 11.892 1.00 94.25 184 LYS A O 1
ATOM 1445 N N . SER A 1 185 ? -21.192 6.302 13.287 1.00 93.31 185 SER A N 1
ATOM 1446 C CA . SER A 1 185 ? -20.235 7.330 13.705 1.00 93.31 185 SER A CA 1
ATOM 1447 C C . SER A 1 185 ? -19.175 6.746 14.634 1.00 93.31 185 SER A C 1
ATOM 1449 O O . SER A 1 185 ? -17.994 7.031 14.455 1.00 93.31 185 SER A O 1
ATOM 1451 N N . VAL A 1 186 ? -19.584 5.883 15.569 1.00 93.06 186 VAL A N 1
ATOM 1452 C CA . VAL A 1 186 ? -18.683 5.165 16.484 1.00 93.06 186 VAL A CA 1
ATOM 1453 C C . VAL A 1 186 ? -17.758 4.226 15.709 1.00 93.06 186 VAL A C 1
ATOM 1455 O O . VAL A 1 186 ? -16.544 4.314 15.860 1.00 93.06 186 VAL A O 1
ATOM 1458 N N . LEU A 1 187 ? -18.303 3.401 14.811 1.00 93.94 187 LEU A N 1
ATOM 1459 C CA . LEU A 1 187 ? -17.548 2.476 13.964 1.00 93.94 187 LEU A CA 1
ATOM 1460 C C . LEU A 1 187 ? -16.477 3.208 13.144 1.00 93.94 187 LEU A C 1
ATOM 1462 O O . LEU A 1 187 ? -15.316 2.798 13.119 1.00 93.94 187 LEU A O 1
ATOM 1466 N N . ARG A 1 188 ? -16.844 4.330 12.510 1.00 92.88 188 ARG A N 1
ATOM 1467 C CA . ARG A 1 188 ? -15.906 5.162 11.744 1.00 92.88 188 ARG A CA 1
ATOM 1468 C C . ARG A 1 188 ? -14.796 5.726 12.625 1.00 92.88 188 ARG A C 1
ATOM 1470 O O . ARG A 1 188 ? -13.642 5.743 12.203 1.00 92.88 188 ARG A O 1
ATOM 1477 N N . GLU A 1 189 ? -15.142 6.209 13.815 1.00 93.56 189 GLU A N 1
ATOM 1478 C CA . GLU A 1 189 ? -14.169 6.784 14.740 1.00 93.56 189 GLU A CA 1
ATOM 1479 C C . GLU A 1 189 ? -13.197 5.719 15.252 1.00 93.56 189 GLU A C 1
ATOM 1481 O O . GLU A 1 189 ? -11.990 5.921 15.173 1.00 93.56 189 GLU A O 1
ATOM 1486 N N . ILE A 1 190 ? -13.705 4.563 15.688 1.00 93.81 190 ILE A N 1
ATOM 1487 C CA . ILE A 1 190 ? -12.883 3.433 16.138 1.00 93.81 190 ILE A CA 1
ATOM 1488 C C . ILE A 1 190 ? -11.965 2.964 15.011 1.00 93.81 190 ILE A C 1
ATOM 1490 O O . ILE A 1 190 ? -10.771 2.815 15.239 1.00 93.81 190 ILE A O 1
ATOM 1494 N N . THR A 1 191 ? -12.479 2.815 13.786 1.00 92.38 191 THR A N 1
ATOM 1495 C CA . THR A 1 191 ? -11.664 2.417 12.626 1.00 92.38 191 THR A CA 1
ATOM 1496 C C . THR A 1 191 ? -10.514 3.398 12.386 1.00 92.38 191 THR A C 1
ATOM 1498 O O . THR A 1 191 ? -9.372 2.983 12.217 1.00 92.38 191 THR A O 1
ATOM 1501 N N . ALA A 1 192 ? -10.796 4.706 12.405 1.00 89.75 192 ALA A N 1
ATOM 1502 C CA . ALA A 1 192 ? -9.786 5.742 12.187 1.00 89.75 192 ALA A CA 1
ATOM 1503 C C . ALA A 1 192 ? -8.727 5.795 13.302 1.00 89.75 192 ALA A C 1
ATOM 1505 O O . ALA A 1 192 ? -7.590 6.195 13.057 1.00 89.75 192 ALA A O 1
ATOM 1506 N N . LEU A 1 193 ? -9.100 5.424 14.529 1.00 89.19 193 LEU A N 1
ATOM 1507 C CA . LEU A 1 193 ? -8.185 5.375 15.666 1.00 89.19 193 LEU A CA 1
ATOM 1508 C C . LEU A 1 193 ? -7.357 4.084 15.698 1.00 89.19 193 LEU A C 1
ATOM 1510 O O . LEU A 1 193 ? -6.176 4.142 16.025 1.00 89.19 193 LEU A O 1
ATOM 1514 N N . ALA A 1 194 ? -7.965 2.947 15.357 1.00 89.31 194 ALA A N 1
ATOM 1515 C CA . ALA A 1 194 ? -7.344 1.627 15.418 1.00 89.31 194 ALA A CA 1
ATOM 1516 C C . ALA A 1 194 ? -6.443 1.321 14.213 1.00 89.31 194 ALA A C 1
ATOM 1518 O O . ALA A 1 194 ? -5.498 0.549 14.346 1.00 89.31 194 ALA A O 1
ATOM 1519 N N . VAL A 1 195 ? -6.719 1.916 13.046 1.00 87.19 195 VAL A N 1
ATOM 1520 C CA . VAL A 1 195 ? -5.979 1.655 11.805 1.00 87.19 195 VAL A CA 1
ATOM 1521 C C . VAL A 1 195 ? -5.394 2.966 11.258 1.00 87.19 195 VAL A C 1
ATOM 1523 O O . VAL A 1 195 ? -6.091 3.719 10.565 1.00 87.19 195 VAL A O 1
ATOM 1526 N N . PRO A 1 196 ? -4.115 3.269 11.558 1.00 81.06 196 PRO A N 1
ATOM 1527 C CA . PRO A 1 196 ? -3.440 4.459 11.048 1.00 81.06 196 PRO A CA 1
ATOM 1528 C C . PRO A 1 196 ? -3.499 4.547 9.518 1.00 81.06 196 PRO A C 1
ATOM 1530 O O . PRO A 1 19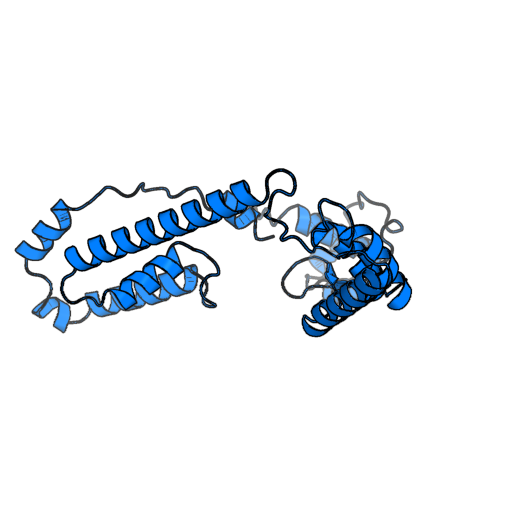6 ? -3.366 3.548 8.817 1.00 81.06 196 PRO A O 1
ATOM 1533 N N . GLY A 1 197 ? -3.703 5.755 8.990 1.00 78.00 197 GLY A N 1
ATOM 1534 C CA . GLY A 1 197 ? -3.739 6.000 7.543 1.00 78.00 197 GLY A CA 1
ATOM 1535 C C . GLY A 1 197 ? -5.075 5.695 6.850 1.00 78.00 197 GLY A C 1
ATOM 1536 O O . GLY A 1 197 ? -5.238 6.068 5.692 1.00 78.00 197 GLY A O 1
ATOM 1537 N N . MET A 1 198 ? -6.070 5.118 7.539 1.00 82.31 198 MET A N 1
ATOM 1538 C CA . MET A 1 198 ? -7.419 4.924 6.968 1.00 82.31 198 MET A CA 1
ATOM 1539 C C . MET A 1 198 ? -8.176 6.232 6.721 1.00 82.31 198 MET A C 1
ATOM 1541 O O . MET A 1 198 ? -9.103 6.282 5.912 1.00 82.31 198 MET A O 1
ATOM 1545 N N . THR A 1 199 ? -7.804 7.304 7.421 1.00 81.56 199 THR A N 1
ATOM 1546 C CA . THR A 1 199 ? -8.343 8.646 7.191 1.00 81.56 199 THR A CA 1
ATOM 1547 C C . THR A 1 199 ? -7.217 9.636 6.916 1.00 81.56 199 THR A C 1
ATOM 1549 O O . THR A 1 199 ? -6.146 9.488 7.499 1.00 81.56 199 THR A O 1
ATOM 1552 N N . PRO A 1 200 ? -7.462 10.688 6.110 1.00 77.75 200 PRO A N 1
ATOM 1553 C CA . PRO A 1 200 ? -6.447 11.703 5.814 1.00 77.75 200 PRO A CA 1
ATOM 1554 C C . PRO A 1 200 ? -6.047 12.532 7.045 1.00 77.75 200 PRO A C 1
ATOM 1556 O O . PRO A 1 200 ? -4.989 13.151 7.058 1.00 77.75 200 PRO A O 1
ATOM 1559 N N . GLU A 1 201 ? -6.885 12.569 8.085 1.00 80.38 201 GLU A N 1
ATOM 1560 C CA . GLU A 1 201 ? -6.546 13.215 9.353 1.00 80.38 201 GLU A CA 1
ATOM 1561 C C . GLU A 1 201 ? -5.665 12.281 10.205 1.00 80.38 201 GLU A C 1
ATOM 1563 O O . GLU A 1 201 ? -6.097 11.164 10.497 1.00 80.38 201 GLU A O 1
ATOM 1568 N N . PRO A 1 202 ? -4.484 12.732 10.676 1.00 82.81 202 PRO A N 1
ATOM 1569 C CA . PRO A 1 202 ? -3.651 11.949 11.583 1.00 82.81 202 PRO A CA 1
ATOM 1570 C C . PRO A 1 202 ? -4.365 11.614 12.896 1.00 82.81 202 PRO A C 1
ATOM 1572 O O . PRO A 1 202 ? -5.003 12.480 13.507 1.00 82.81 202 PRO A O 1
ATOM 1575 N N . THR A 1 203 ? -4.167 10.392 13.395 1.00 82.12 203 THR A N 1
ATOM 1576 C CA . THR A 1 203 ? -4.775 9.886 14.637 1.00 82.12 203 THR A CA 1
ATOM 1577 C C . THR A 1 203 ? -4.552 10.831 15.823 1.00 82.12 203 THR A C 1
ATOM 1579 O O . THR A 1 203 ? -5.486 11.128 16.567 1.00 82.12 203 THR A O 1
ATOM 1582 N N . ILE A 1 204 ? -3.353 11.409 15.963 1.00 79.94 204 ILE A N 1
ATOM 1583 C CA . ILE A 1 204 ? -3.040 12.352 17.050 1.00 79.94 204 ILE A CA 1
ATOM 1584 C C . ILE A 1 204 ? -3.903 13.623 17.013 1.00 79.94 204 ILE A C 1
ATOM 1586 O O . ILE A 1 204 ? -4.322 14.124 18.061 1.00 79.94 204 ILE A O 1
ATOM 1590 N N . ASN A 1 205 ? -4.206 14.134 15.817 1.00 80.88 205 ASN A N 1
ATOM 1591 C CA . ASN A 1 205 ? -5.025 15.332 15.642 1.00 80.88 205 ASN A CA 1
ATOM 1592 C C . ASN A 1 205 ? -6.483 15.029 15.986 1.00 80.88 205 ASN A C 1
ATOM 1594 O O . ASN A 1 205 ? -7.103 15.788 16.736 1.00 80.88 205 ASN A O 1
ATOM 1598 N N . ARG A 1 206 ? -6.975 13.867 15.550 1.00 86.94 206 ARG A N 1
ATOM 1599 C CA . ARG A 1 206 ? -8.307 13.353 15.875 1.00 86.94 206 ARG A CA 1
ATOM 1600 C C . ARG A 1 206 ? -8.489 13.174 17.385 1.00 86.94 206 ARG A C 1
ATOM 1602 O O . ARG A 1 206 ? -9.427 13.726 17.961 1.00 86.94 206 ARG A O 1
ATOM 1609 N N . CYS A 1 207 ? -7.531 12.532 18.056 1.00 85.75 207 CYS A N 1
ATOM 1610 C CA . CYS A 1 207 ? -7.505 12.405 19.516 1.00 85.75 207 CYS A CA 1
ATOM 1611 C C . CYS A 1 207 ? -7.509 13.770 20.220 1.00 85.75 207 CYS A C 1
ATOM 1613 O O . CYS A 1 207 ? -8.254 13.974 21.182 1.00 85.75 207 CYS A O 1
ATOM 1615 N N . ARG A 1 208 ? -6.703 14.732 19.746 1.00 84.06 208 ARG A N 1
ATOM 1616 C CA . ARG A 1 208 ? -6.643 16.086 20.320 1.00 84.06 208 ARG A CA 1
ATOM 1617 C C . ARG A 1 208 ? -7.975 16.821 20.169 1.00 84.06 208 ARG A C 1
ATOM 1619 O O . ARG A 1 208 ? -8.443 17.404 21.147 1.00 84.06 208 ARG A O 1
ATOM 1626 N N . ARG A 1 209 ? -8.589 16.765 18.982 1.00 89.44 209 ARG A N 1
ATOM 1627 C CA . ARG A 1 209 ? -9.904 17.354 18.691 1.00 89.44 209 ARG A CA 1
ATOM 1628 C C . ARG A 1 209 ? -10.975 16.762 19.603 1.00 89.44 209 ARG A C 1
ATOM 1630 O O . ARG A 1 209 ? -11.635 17.513 20.315 1.00 89.44 209 ARG A O 1
ATOM 1637 N N . ASN A 1 210 ? -11.079 15.435 19.665 1.00 89.44 210 ASN A N 1
ATOM 1638 C CA . ASN A 1 210 ? -12.066 14.756 20.506 1.00 89.44 210 ASN A CA 1
ATOM 1639 C C . ASN A 1 210 ? -11.866 15.082 21.992 1.00 89.44 210 ASN A C 1
ATOM 1641 O O . ASN A 1 210 ? -12.829 15.383 22.693 1.00 89.44 210 ASN A O 1
ATOM 1645 N N . LYS A 1 211 ? -10.614 15.110 22.470 1.00 86.06 211 LYS A N 1
ATOM 1646 C CA . LYS A 1 211 ? -10.284 15.498 23.849 1.00 86.06 211 LYS A CA 1
ATOM 1647 C C . LYS A 1 211 ? -10.678 16.944 24.153 1.00 86.06 211 LYS A C 1
ATOM 1649 O O . LYS A 1 211 ? -11.156 17.220 25.251 1.00 86.06 211 LYS A O 1
ATOM 1654 N N . ALA A 1 212 ? -10.471 17.867 23.215 1.00 82.75 212 ALA A N 1
ATOM 1655 C CA . ALA A 1 212 ? -10.874 19.261 23.375 1.00 82.75 212 ALA A CA 1
ATOM 1656 C C . ALA A 1 212 ? -12.402 19.392 23.462 1.00 82.75 212 ALA A C 1
ATOM 1658 O O . ALA A 1 212 ? -12.899 20.017 24.399 1.00 82.75 212 ALA A O 1
ATOM 1659 N N . THR A 1 213 ? -13.140 18.736 22.562 1.00 84.88 213 THR A N 1
ATOM 1660 C CA . THR A 1 213 ? -14.611 18.713 22.581 1.00 84.88 213 THR A CA 1
ATOM 1661 C C . THR A 1 213 ? -15.152 18.082 23.865 1.00 84.88 213 THR A C 1
ATOM 1663 O O . THR A 1 213 ? -16.026 18.662 24.504 1.00 84.88 213 THR A O 1
ATOM 1666 N N . ALA A 1 214 ? -14.592 16.952 24.306 1.00 85.00 214 ALA A N 1
ATOM 1667 C CA . ALA A 1 214 ? -14.989 16.297 25.552 1.00 85.00 214 ALA A CA 1
ATOM 1668 C C . ALA A 1 214 ? -14.782 17.205 26.776 1.00 85.00 214 ALA A C 1
ATOM 1670 O O . ALA A 1 214 ? -15.662 17.304 27.628 1.00 85.00 214 ALA A O 1
ATOM 1671 N N . LYS A 1 215 ? -13.654 17.929 26.844 1.00 79.50 215 LYS A N 1
ATOM 1672 C CA . LYS A 1 215 ? -13.396 18.912 27.910 1.00 79.50 215 LYS A CA 1
ATOM 1673 C C . LYS A 1 215 ? -14.387 20.076 27.886 1.00 79.50 215 LYS A C 1
ATOM 1675 O O . LYS A 1 215 ? -14.856 20.491 28.938 1.00 79.50 215 LYS A O 1
ATOM 1680 N N . GLN A 1 216 ? -14.699 20.608 26.705 1.00 82.50 216 GLN A N 1
ATOM 1681 C CA . GLN A 1 216 ? -15.661 21.705 26.562 1.00 82.50 216 GLN A CA 1
ATOM 1682 C C . GLN A 1 216 ? -17.070 21.283 26.988 1.00 82.50 216 GLN A C 1
ATOM 1684 O O . GLN A 1 216 ? -17.726 22.019 27.720 1.00 82.50 216 GLN A O 1
ATOM 1689 N N . LEU A 1 217 ? -17.506 20.084 26.590 1.00 77.19 217 LEU A N 1
ATOM 1690 C CA . LEU A 1 217 ? -18.791 19.525 27.009 1.00 77.19 217 LEU A CA 1
ATOM 1691 C C . LEU A 1 217 ? -18.831 19.268 28.518 1.00 77.19 217 LEU A C 1
ATOM 1693 O O . LEU A 1 217 ? -19.794 19.666 29.164 1.00 77.19 217 LEU A O 1
ATOM 1697 N N . GLY A 1 218 ? -17.774 18.689 29.094 1.00 73.94 218 GLY A N 1
ATOM 1698 C CA . GLY A 1 218 ? -17.691 18.436 30.536 1.00 73.94 218 GLY A CA 1
ATOM 1699 C C . GLY A 1 218 ? -17.716 19.707 31.393 1.00 73.94 218 GLY A C 1
ATOM 1700 O O . GLY A 1 218 ? -18.221 19.679 32.511 1.00 73.94 218 GLY A O 1
ATOM 1701 N N . ASN A 1 219 ? -17.227 20.827 30.855 1.00 72.12 219 ASN A N 1
ATOM 1702 C CA . ASN A 1 219 ? -17.240 22.133 31.520 1.00 72.12 219 ASN A CA 1
ATOM 1703 C C . ASN A 1 219 ? -18.509 22.958 31.223 1.00 72.12 219 ASN A C 1
ATOM 1705 O O . ASN A 1 219 ? -18.641 24.077 31.719 1.00 72.12 219 ASN A O 1
ATOM 1709 N N . SER A 1 220 ? -19.431 22.449 30.400 1.00 67.69 220 SER A N 1
ATOM 1710 C CA . SER A 1 220 ? -20.679 23.140 30.075 1.00 67.69 220 SER A CA 1
ATOM 1711 C C . SER A 1 220 ? -21.650 23.100 31.255 1.00 67.69 220 SER A C 1
ATOM 1713 O O . SER A 1 220 ? -21.931 22.038 31.809 1.00 67.69 220 SER A O 1
ATOM 1715 N N . VAL A 1 221 ? -22.241 24.250 31.590 1.00 57.03 221 VAL A N 1
ATOM 1716 C CA . VAL A 1 221 ? -23.251 24.386 32.659 1.00 57.03 221 VAL A CA 1
ATOM 1717 C C . VAL A 1 221 ? -24.453 23.457 32.423 1.00 57.03 221 VAL A C 1
ATOM 1719 O O . VAL A 1 221 ? -25.011 22.912 33.370 1.00 57.03 221 VAL A O 1
ATOM 1722 N N . LEU A 1 222 ? -24.803 23.199 31.157 1.00 57.91 222 LEU A N 1
ATOM 1723 C CA . LEU A 1 222 ? -25.876 22.274 30.777 1.00 57.91 222 LEU A CA 1
ATOM 1724 C C . LEU A 1 222 ? -25.529 20.807 31.074 1.00 57.91 222 LEU A C 1
ATOM 1726 O O . LEU A 1 222 ? -26.418 20.033 31.415 1.00 57.91 222 LEU A O 1
ATOM 1730 N N . TYR A 1 223 ? -24.251 20.425 30.988 1.00 57.22 223 TYR A N 1
ATOM 1731 C CA . TYR A 1 223 ? -23.788 19.087 31.369 1.00 57.22 223 TYR A CA 1
ATOM 1732 C C . TYR A 1 223 ? -23.702 18.932 32.892 1.00 57.22 223 TYR A C 1
ATOM 1734 O O . TYR A 1 223 ? -23.979 17.865 33.421 1.00 57.22 223 TYR A O 1
ATOM 1742 N N . VAL A 1 224 ? -23.376 19.998 33.628 1.00 56.22 224 VAL A N 1
ATOM 1743 C CA . VAL A 1 224 ? -23.425 19.983 35.102 1.00 56.22 224 VAL A CA 1
ATOM 1744 C C . VAL A 1 224 ? -24.871 19.872 35.609 1.00 56.22 224 VAL A C 1
ATOM 1746 O O . VAL A 1 224 ? -25.112 19.196 36.606 1.00 56.22 224 VAL A O 1
ATOM 1749 N N . ALA A 1 225 ? -25.831 20.482 34.905 1.00 53.78 225 ALA A N 1
ATOM 1750 C CA . ALA A 1 225 ? -27.253 20.440 35.251 1.00 53.78 225 ALA A CA 1
ATOM 1751 C C . ALA A 1 225 ? -27.973 19.143 34.822 1.00 53.78 225 ALA A C 1
ATOM 1753 O O . ALA A 1 225 ? -28.831 18.669 35.559 1.00 53.78 225 ALA A O 1
ATOM 1754 N N . ASN A 1 226 ? -27.617 18.560 33.666 1.00 57.59 226 ASN A N 1
ATOM 1755 C CA . ASN A 1 226 ? -28.303 17.402 33.058 1.00 57.59 226 ASN A CA 1
ATOM 1756 C C . ASN A 1 226 ? -27.369 16.209 32.761 1.00 57.59 226 ASN A C 1
ATOM 1758 O O . ASN A 1 226 ? -27.673 15.375 31.909 1.00 57.59 226 ASN A O 1
ATOM 1762 N N . GLY A 1 227 ? -26.191 16.158 33.383 1.00 58.03 227 GLY A N 1
ATOM 1763 C CA . GLY A 1 227 ? -25.207 15.096 33.162 1.00 58.03 227 GLY A CA 1
ATOM 1764 C C . GLY A 1 227 ? -25.694 13.726 33.644 1.00 58.03 227 GLY A C 1
ATOM 1765 O O . GLY A 1 227 ? -26.705 13.645 34.344 1.00 58.03 227 GLY A O 1
ATOM 1766 N N . PRO A 1 228 ? -24.960 12.642 33.321 1.00 59.44 228 PRO A N 1
ATOM 1767 C CA . PRO A 1 228 ? -25.378 11.291 33.670 1.00 59.44 228 PRO A CA 1
ATOM 1768 C C . PRO A 1 228 ? -25.633 11.181 35.174 1.00 59.44 228 PRO A C 1
ATOM 1770 O O . PRO A 1 228 ? -24.827 11.633 36.005 1.00 59.44 228 PRO A O 1
ATOM 1773 N N . THR A 1 229 ? -26.774 10.595 35.514 1.00 57.31 229 THR A N 1
ATOM 1774 C CA . THR A 1 229 ? -27.210 10.320 36.881 1.00 57.31 229 THR A CA 1
ATOM 1775 C C . THR A 1 229 ? -26.190 9.434 37.602 1.00 57.31 229 THR A C 1
ATOM 1777 O O . THR A 1 229 ? -25.392 8.723 36.987 1.00 57.31 229 THR A O 1
ATOM 1780 N N . ALA A 1 230 ? -26.182 9.457 38.939 1.00 51.38 230 ALA A N 1
ATOM 1781 C CA . ALA A 1 230 ? -25.253 8.641 39.731 1.00 51.38 230 ALA A CA 1
ATOM 1782 C C . ALA A 1 230 ? -25.369 7.130 39.422 1.00 51.38 230 ALA A C 1
ATOM 1784 O O . ALA A 1 230 ? -24.378 6.407 39.498 1.00 51.38 230 ALA A O 1
ATOM 1785 N N . LEU A 1 231 ? -26.560 6.676 39.017 1.00 45.31 231 LEU A N 1
ATOM 1786 C CA . LEU A 1 231 ? -26.830 5.307 38.575 1.00 45.31 231 LEU A CA 1
ATOM 1787 C C . LEU A 1 231 ? -26.224 4.995 37.200 1.00 45.31 231 LEU A C 1
ATOM 1789 O O . LEU A 1 231 ? -25.618 3.938 37.038 1.00 45.31 231 LEU A O 1
ATOM 1793 N N . GLU A 1 232 ? -26.318 5.915 36.238 1.00 55.44 232 GLU A N 1
ATOM 1794 C CA . GLU A 1 232 ? -25.687 5.760 34.919 1.00 55.44 232 GLU A CA 1
ATOM 1795 C C . GLU A 1 232 ? -24.160 5.695 35.049 1.00 55.44 232 GLU A C 1
ATOM 1797 O O . GLU A 1 232 ? -23.536 4.809 34.466 1.00 55.44 232 GLU A O 1
ATOM 1802 N N . ARG A 1 233 ? -23.565 6.525 35.918 1.00 57.88 233 ARG A N 1
ATOM 1803 C CA . ARG A 1 233 ? -22.123 6.467 36.232 1.00 57.88 233 ARG A CA 1
ATOM 1804 C C . ARG A 1 233 ? -21.715 5.131 36.860 1.00 57.88 233 ARG A C 1
ATOM 1806 O O . ARG A 1 233 ? -20.747 4.518 36.423 1.00 57.88 233 ARG A O 1
ATOM 1813 N N . ALA A 1 234 ? -22.479 4.647 37.840 1.00 48.16 234 ALA A N 1
ATOM 1814 C CA . ALA A 1 234 ? -22.204 3.373 38.508 1.00 48.16 234 ALA A CA 1
ATOM 1815 C C . ALA A 1 234 ? -22.386 2.153 37.583 1.00 48.16 234 ALA A C 1
ATOM 1817 O O . ALA A 1 234 ? -21.711 1.140 37.762 1.00 48.16 234 ALA A O 1
ATOM 1818 N N . SER A 1 235 ? -23.279 2.238 36.590 1.00 51.84 235 SER A N 1
ATOM 1819 C CA . SER A 1 235 ? -23.437 1.204 35.558 1.00 51.84 235 SER A CA 1
ATOM 1820 C C . SER A 1 235 ? -22.253 1.175 34.583 1.00 51.84 235 SER A C 1
ATOM 1822 O O . SER A 1 235 ? -21.771 0.098 34.236 1.00 51.84 235 SER A O 1
ATOM 1824 N N . GLN A 1 236 ? -21.715 2.348 34.228 1.00 56.09 236 GLN A N 1
ATOM 1825 C CA . GLN A 1 236 ? -20.563 2.494 33.335 1.00 56.09 236 GLN A CA 1
ATOM 1826 C C . GLN A 1 236 ? -19.255 2.002 33.973 1.00 56.09 236 GLN A C 1
ATOM 1828 O O . GLN A 1 236 ? -18.411 1.452 33.266 1.00 56.09 236 GLN A O 1
ATOM 1833 N N . ASP A 1 237 ? -19.106 2.123 35.296 1.00 52.66 237 ASP A N 1
ATOM 1834 C CA . ASP A 1 237 ? -17.934 1.625 36.030 1.00 52.66 237 ASP A CA 1
ATOM 1835 C C . ASP A 1 237 ? -17.868 0.088 36.123 1.00 52.66 237 ASP A C 1
ATOM 1837 O O . ASP A 1 237 ? -16.780 -0.471 36.276 1.00 52.66 237 ASP A O 1
ATOM 1841 N N . ARG A 1 238 ? -18.999 -0.623 35.983 1.00 47.94 238 ARG A N 1
ATOM 1842 C CA . ARG A 1 238 ? -19.043 -2.099 36.050 1.00 47.94 238 ARG A CA 1
ATOM 1843 C C . ARG A 1 238 ? -18.507 -2.795 34.793 1.00 47.94 238 ARG A C 1
ATOM 1845 O O . ARG A 1 238 ? -18.149 -3.965 34.878 1.00 47.94 238 ARG A O 1
ATOM 1852 N N . ILE A 1 239 ? -18.408 -2.089 33.662 1.00 49.12 239 ILE A N 1
ATOM 1853 C CA . ILE A 1 239 ? -17.926 -2.609 32.364 1.00 49.12 239 ILE A CA 1
ATOM 1854 C C . ILE A 1 239 ? -16.526 -2.045 32.047 1.00 49.12 239 ILE A C 1
ATOM 1856 O O . ILE A 1 239 ? -16.137 -1.852 30.899 1.00 49.12 239 ILE A O 1
ATOM 1860 N N . ARG A 1 240 ? -15.713 -1.751 33.069 1.00 43.75 240 ARG A N 1
ATOM 1861 C CA . ARG A 1 240 ? -14.281 -1.508 32.856 1.00 43.75 240 ARG A CA 1
ATOM 1862 C C . ARG A 1 240 ? -13.573 -2.839 32.616 1.00 43.75 240 ARG A C 1
ATOM 1864 O O . ARG A 1 240 ? -12.988 -3.414 33.530 1.00 43.75 240 ARG A O 1
ATOM 1871 N N . VAL A 1 241 ? -13.556 -3.303 31.366 1.00 44.72 241 VAL A N 1
ATOM 1872 C CA . VAL A 1 241 ? -12.427 -4.127 30.920 1.00 44.72 241 VAL A CA 1
ATOM 1873 C C . VAL A 1 241 ? -11.204 -3.226 31.031 1.00 44.72 241 VAL A C 1
ATOM 1875 O O . VAL A 1 241 ? -11.142 -2.165 30.407 1.00 44.72 241 VAL A O 1
ATOM 1878 N N . LYS A 1 242 ? -10.277 -3.596 31.915 1.00 38.69 242 LYS A N 1
ATOM 1879 C CA . LYS A 1 242 ? -9.029 -2.868 32.130 1.00 38.69 242 LYS A CA 1
ATOM 1880 C C . LYS A 1 242 ? -8.223 -2.968 30.832 1.00 38.69 242 LYS A C 1
ATOM 1882 O O . LYS A 1 242 ? -7.530 -3.955 30.606 1.00 38.69 242 LYS A O 1
ATOM 1887 N N . TRP A 1 243 ? -8.374 -1.981 29.952 1.00 36.78 243 TRP A N 1
ATOM 1888 C CA . TRP A 1 243 ? -7.479 -1.805 28.815 1.00 36.78 243 TRP A CA 1
ATOM 1889 C C . TRP A 1 243 ? -6.051 -1.713 29.363 1.00 36.78 243 TRP A C 1
ATOM 1891 O O . TRP A 1 243 ? -5.852 -1.019 30.367 1.00 36.78 243 TRP A O 1
ATOM 1901 N N . PRO A 1 244 ? -5.074 -2.433 28.788 1.00 38.03 244 PRO A N 1
ATOM 1902 C CA . PRO A 1 244 ? -3.704 -2.357 29.267 1.00 38.03 244 PRO A CA 1
ATOM 1903 C C . PRO A 1 244 ? -3.252 -0.894 29.229 1.00 38.03 244 PRO A C 1
ATOM 1905 O O . PRO A 1 244 ? -3.387 -0.217 28.213 1.00 38.03 244 PRO A O 1
ATOM 1908 N N . GLU A 1 245 ? -2.736 -0.398 30.359 1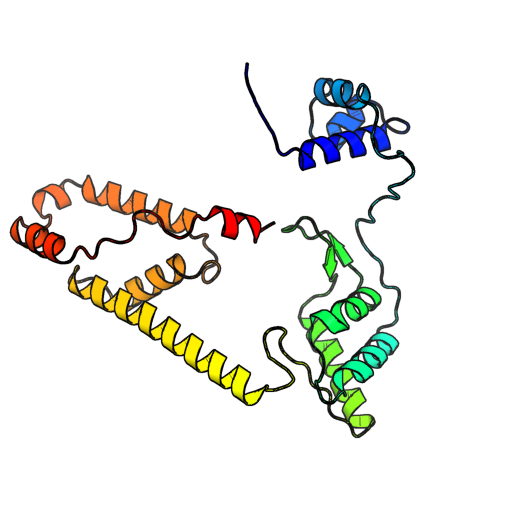.00 38.84 245 GLU A N 1
ATOM 1909 C CA . GLU A 1 245 ? -2.248 0.986 30.513 1.00 38.84 245 GLU A CA 1
ATOM 1910 C C . GLU A 1 245 ? -1.080 1.302 29.562 1.00 38.84 245 GLU A C 1
ATOM 1912 O O . GLU A 1 245 ? -0.716 2.459 29.362 1.00 38.84 245 GLU A O 1
ATOM 1917 N N . THR A 1 246 ? -0.545 0.267 28.918 1.00 37.50 246 THR A N 1
ATOM 1918 C CA . THR A 1 246 ? 0.408 0.333 27.822 1.00 37.50 246 THR A CA 1
ATOM 1919 C C . THR A 1 246 ? -0.159 -0.435 26.627 1.00 37.50 246 THR A C 1
ATOM 1921 O O . THR A 1 246 ? -0.164 -1.668 26.619 1.00 37.50 246 THR A O 1
ATOM 1924 N N . GLY A 1 247 ? -0.604 0.285 25.594 1.00 40.31 247 GLY A N 1
ATOM 1925 C CA . GLY A 1 247 ? -0.558 -0.266 24.237 1.00 40.31 247 GLY A CA 1
ATOM 1926 C C . GLY A 1 247 ? 0.892 -0.630 23.880 1.00 40.31 247 GLY A C 1
ATOM 1927 O O . GLY A 1 247 ? 1.809 -0.161 24.566 1.00 40.31 247 GLY A O 1
ATOM 1928 N N . PRO A 1 248 ? 1.128 -1.475 22.857 1.00 37.06 248 PRO A N 1
ATOM 1929 C CA . PRO A 1 248 ? 2.483 -1.742 22.383 1.00 37.06 248 PRO A CA 1
ATOM 1930 C C . PRO A 1 248 ? 3.193 -0.404 22.181 1.00 37.06 248 PRO A C 1
ATOM 1932 O O . PRO A 1 248 ? 2.624 0.528 21.615 1.00 37.06 248 PRO A O 1
ATOM 1935 N N . VAL A 1 249 ? 4.380 -0.284 22.770 1.00 38.59 249 VAL A N 1
ATOM 1936 C CA . VAL A 1 249 ? 5.137 0.962 22.820 1.00 38.59 249 VAL A CA 1
ATOM 1937 C C . VAL A 1 249 ? 5.302 1.465 21.387 1.00 38.59 249 VAL A C 1
ATOM 1939 O O . VAL A 1 249 ? 5.976 0.840 20.573 1.00 38.59 249 VAL A O 1
ATOM 1942 N N . ASP A 1 250 ? 4.688 2.612 21.096 1.00 43.66 250 ASP A N 1
ATOM 1943 C CA . ASP A 1 250 ? 4.694 3.296 19.793 1.00 43.66 250 ASP A CA 1
ATOM 1944 C C . ASP A 1 250 ? 6.111 3.585 19.257 1.00 43.66 250 ASP A C 1
ATOM 1946 O O . ASP A 1 250 ? 6.255 4.040 18.128 1.00 43.66 250 ASP A O 1
ATOM 1950 N N . SER A 1 251 ? 7.169 3.321 20.035 1.00 41.66 251 SER A N 1
ATOM 1951 C CA . SER A 1 251 ? 8.563 3.477 19.617 1.00 41.66 251 SER A CA 1
ATOM 1952 C C . SER A 1 251 ? 8.955 2.578 18.445 1.00 41.66 251 SER A C 1
ATOM 1954 O O . SER A 1 251 ? 9.863 2.935 17.701 1.00 41.66 251 SER A O 1
ATOM 1956 N N . GLU A 1 252 ? 8.300 1.425 18.270 1.00 37.72 252 GLU A N 1
ATOM 1957 C CA . GLU A 1 252 ? 8.543 0.560 17.105 1.00 37.72 252 GLU A CA 1
ATOM 1958 C C . GLU A 1 252 ? 7.752 1.023 15.869 1.00 37.72 252 GLU A C 1
ATOM 1960 O O . GLU A 1 252 ? 8.253 0.936 14.750 1.00 37.72 252 GLU A O 1
ATOM 1965 N N . LEU A 1 253 ? 6.560 1.604 16.054 1.00 38.97 253 LEU A N 1
ATOM 1966 C CA . LEU A 1 253 ? 5.733 2.146 14.967 1.00 38.97 253 LEU A CA 1
ATOM 1967 C C . LEU A 1 253 ? 6.240 3.502 14.458 1.00 38.97 253 LEU A C 1
ATOM 1969 O O . LEU A 1 253 ? 6.200 3.760 13.257 1.00 38.97 253 LEU A O 1
ATOM 1973 N N . SER A 1 254 ? 6.795 4.347 15.331 1.00 39.19 254 SER A N 1
ATOM 1974 C CA . SER A 1 254 ? 7.463 5.586 14.922 1.00 39.19 254 SER A CA 1
ATOM 1975 C C . SER A 1 254 ? 8.786 5.344 14.187 1.00 39.19 254 SER A C 1
ATOM 1977 O O . SER A 1 254 ? 9.230 6.222 13.450 1.00 39.19 254 SER A O 1
ATOM 1979 N N . ALA A 1 255 ? 9.393 4.161 14.335 1.00 35.28 255 ALA A N 1
ATOM 1980 C CA . ALA A 1 255 ? 10.576 3.744 13.580 1.00 35.28 255 ALA A CA 1
ATOM 1981 C C . ALA A 1 255 ? 10.245 3.211 12.172 1.00 35.28 255 ALA A C 1
ATOM 1983 O O . ALA A 1 255 ? 11.121 3.188 11.313 1.00 35.28 255 ALA A O 1
ATOM 1984 N N . LEU A 1 256 ? 8.991 2.815 11.923 1.00 33.47 256 LEU A N 1
ATOM 1985 C CA . LEU A 1 256 ? 8.505 2.364 10.611 1.00 33.47 256 LEU A CA 1
ATOM 1986 C C . LEU A 1 256 ? 8.008 3.516 9.716 1.00 33.47 256 LEU A C 1
ATOM 1988 O O . LEU A 1 256 ? 7.695 3.291 8.549 1.00 33.47 256 LEU A O 1
ATOM 1992 N N . CYS A 1 257 ? 7.963 4.740 10.249 1.00 30.83 257 CYS A N 1
ATOM 1993 C CA . CYS A 1 257 ? 7.605 5.969 9.535 1.00 30.83 257 CYS A CA 1
ATOM 1994 C C . CYS A 1 257 ? 8.817 6.899 9.316 1.00 30.83 257 CYS A C 1
ATOM 1996 O O . CYS A 1 257 ? 8.677 8.120 9.418 1.00 30.83 257 CYS A O 1
ATOM 1998 N N . VAL A 1 258 ? 9.997 6.332 9.037 1.00 31.50 258 VAL A N 1
ATOM 1999 C CA . VAL A 1 258 ? 11.201 7.066 8.594 1.00 31.50 258 VAL A CA 1
ATOM 2000 C C . VAL A 1 258 ? 11.599 6.617 7.196 1.00 31.50 258 VAL A C 1
ATOM 2002 O O . VAL A 1 258 ? 11.702 5.388 6.992 1.00 31.50 258 VAL A O 1
#